Protein AF-A0A369ZQ07-F1 (afdb_monomer)

Organism: NCBI:txid736

Mean predicted aligned error: 5.28 Å

InterPro domains:
  IPR010446 Beta-1,4-N-acetylgalactosaminyltransferase [PF06306] (7-176)
  IPR029044 Nucleotide-diphospho-sugar transferases [SSF53448] (17-173)

pLDDT: mean 90.06, std 10.91, range [47.53, 98.81]

Sequence (232 aa):
MQKLYSKREPIKPYAFIRLHNEIKTVDIALKSVLPALKGGVIGFHSCSDGTKEYILEFCKKYPQFIPVEYPYDVIPSGDKRYMNNDFDINSRLDSYYNFIWDKLPKDEWIIKIDGDHIWNIEALESLCRLPIRKTDCIILSRINLHCDNGKCYIHRKYPIMEGGDSWILYNHNVRFLFNRGWNDGHFFAYERLPLPRKERKKILGICSNWNFPVVKNRRDDFKKDDGVLLKD

Nearest PDB structures (foldseek):
  7msp-assembly2_B  TM=6.609E-01  e=1.010E-06  Bacillus subtilis subsp. subtilis str. 168
  7msk-assembly1_B  TM=6.243E-01  e=3.279E-06  Bacillus thuringiensis serovar andalousiensis BGSC 4AW1
  9c69-assembly1_A  TM=6.203E-01  e=6.634E-02  Bacteroidales bacterium
  9c68-assembly1_A  TM=6.394E-01  e=9.043E-02  Bacteroidales bacterium
  9c77-assembly1_D  TM=6.412E-01  e=2.907E+00  Bacteroidales bacterium

Structure (mmCIF, N/CA/C/O backbone):
data_AF-A0A369ZQ07-F1
#
_entry.id   AF-A0A369ZQ07-F1
#
loop_
_atom_site.group_PDB
_atom_site.id
_atom_site.type_symbol
_atom_site.label_atom_id
_atom_site.label_alt_id
_atom_site.label_comp_id
_atom_site.label_asym_id
_atom_site.label_entity_id
_atom_site.label_seq_id
_atom_site.pdbx_PDB_ins_code
_atom_site.Cartn_x
_atom_site.Cartn_y
_atom_site.Cartn_z
_atom_site.occupancy
_atom_site.B_iso_or_equiv
_atom_site.auth_seq_id
_atom_site.auth_comp_id
_atom_site.auth_asym_id
_atom_site.auth_atom_id
_atom_site.pdbx_PDB_model_num
ATOM 1 N N . MET A 1 1 ? -22.980 5.241 1.906 1.00 54.59 1 MET A N 1
ATOM 2 C CA . MET A 1 1 ? -22.793 4.283 3.023 1.00 54.59 1 MET A CA 1
ATOM 3 C C . MET A 1 1 ? -24.093 4.127 3.798 1.00 54.59 1 MET A C 1
ATOM 5 O O . MET A 1 1 ? -24.806 5.111 3.944 1.00 54.59 1 MET A O 1
ATOM 9 N N . GLN A 1 2 ? -24.416 2.926 4.290 1.00 55.03 2 GLN A N 1
ATOM 10 C CA . GLN A 1 2 ? -25.591 2.726 5.151 1.00 55.03 2 GLN A CA 1
ATOM 11 C C . GLN A 1 2 ? -25.486 3.618 6.403 1.00 55.03 2 GLN A C 1
ATOM 13 O O . GLN A 1 2 ? -24.439 3.634 7.052 1.00 55.03 2 GLN A O 1
ATOM 18 N N . LYS A 1 3 ? -26.574 4.322 6.760 1.00 58.94 3 LYS A N 1
ATOM 19 C CA . LYS A 1 3 ? -26.686 5.225 7.932 1.00 58.94 3 LYS A CA 1
ATOM 20 C C . LYS A 1 3 ? -26.233 4.597 9.265 1.00 58.94 3 LYS A C 1
ATOM 22 O O . LYS A 1 3 ? -25.989 5.320 10.223 1.00 58.94 3 LYS A O 1
ATOM 27 N N . LEU A 1 4 ? -26.116 3.268 9.340 1.00 59.47 4 LEU A N 1
ATOM 28 C CA . LEU A 1 4 ? -25.618 2.557 10.519 1.00 59.47 4 LEU A CA 1
ATOM 29 C C . LEU A 1 4 ? -24.140 2.847 10.829 1.00 59.47 4 LEU A C 1
ATOM 31 O O . LEU A 1 4 ? -23.771 2.935 11.996 1.00 59.47 4 LEU A O 1
ATOM 35 N N . TYR A 1 5 ? -23.291 2.999 9.809 1.00 70.56 5 TYR A N 1
ATOM 36 C CA . TYR A 1 5 ? -21.846 3.145 10.020 1.00 70.56 5 TYR A CA 1
ATOM 37 C C . TYR A 1 5 ? -21.426 4.584 10.312 1.00 70.56 5 TYR A C 1
ATOM 39 O O . TYR A 1 5 ? -20.389 4.787 10.931 1.00 70.56 5 TYR A O 1
ATOM 47 N N . SER A 1 6 ? -22.229 5.581 9.928 1.00 71.56 6 SER A N 1
ATOM 48 C CA . SER A 1 6 ? -21.867 7.000 10.058 1.00 71.56 6 SER A CA 1
ATOM 49 C C . SER A 1 6 ? -21.744 7.479 11.507 1.00 71.56 6 SER A C 1
ATOM 51 O O . SER A 1 6 ? -21.098 8.490 11.750 1.00 71.56 6 SER A O 1
ATOM 53 N N . LYS A 1 7 ? -22.345 6.763 12.467 1.00 80.44 7 LYS A N 1
ATOM 54 C CA . LYS A 1 7 ? -22.260 7.073 13.905 1.00 80.44 7 LYS A CA 1
ATOM 55 C C . LYS A 1 7 ? -21.097 6.380 14.618 1.00 80.44 7 LYS A C 1
ATOM 57 O O . LYS A 1 7 ? -20.890 6.625 15.800 1.00 80.44 7 LYS A O 1
ATOM 62 N N . ARG A 1 8 ? -20.379 5.479 13.942 1.00 88.62 8 ARG A N 1
ATOM 63 C CA . ARG A 1 8 ? -19.243 4.775 14.542 1.00 88.62 8 ARG A CA 1
ATOM 64 C C . ARG A 1 8 ? -17.999 5.642 14.455 1.00 88.62 8 ARG A C 1
ATOM 66 O O . ARG A 1 8 ? -17.749 6.277 13.427 1.00 88.62 8 ARG A O 1
ATOM 73 N N . GLU A 1 9 ? -17.197 5.605 15.509 1.00 90.75 9 GLU A N 1
ATOM 74 C CA . GLU A 1 9 ? -15.849 6.143 15.430 1.00 90.75 9 GLU A CA 1
ATOM 75 C C . GLU A 1 9 ? -15.013 5.290 14.464 1.00 90.75 9 GLU A C 1
ATOM 77 O O . GLU A 1 9 ? -15.061 4.054 14.533 1.00 90.75 9 GLU A O 1
ATOM 82 N N . PRO A 1 10 ? -14.297 5.921 13.519 1.00 94.12 10 PRO A N 1
ATOM 83 C CA . PRO A 1 10 ? -13.382 5.208 12.646 1.00 94.12 10 PRO A CA 1
ATOM 84 C C . PRO A 1 10 ? -12.219 4.645 13.464 1.00 94.12 10 PRO A C 1
ATOM 86 O O . PRO A 1 10 ? -11.690 5.313 14.353 1.00 94.12 10 PRO A O 1
ATOM 89 N N . ILE A 1 11 ? -11.762 3.440 13.122 1.00 96.81 11 ILE A N 1
ATOM 90 C CA . ILE A 1 11 ? -10.446 2.992 13.589 1.00 96.81 11 ILE A CA 1
ATOM 91 C C . ILE A 1 11 ? -9.364 3.934 13.041 1.00 96.81 11 ILE A C 1
ATOM 93 O O . ILE A 1 11 ? -9.511 4.493 11.954 1.00 96.81 11 ILE A O 1
ATOM 97 N N . LYS A 1 12 ? -8.246 4.062 13.757 1.00 96.75 12 LYS A N 1
ATOM 98 C CA . LYS A 1 12 ? -7.039 4.727 13.250 1.00 96.75 12 LYS A CA 1
ATOM 99 C C . LYS A 1 12 ? -5.939 3.690 13.036 1.00 96.75 12 LYS A C 1
ATOM 101 O O . LYS A 1 12 ? -5.289 3.312 14.012 1.00 96.75 12 LYS A O 1
ATOM 106 N N . PRO A 1 13 ? -5.759 3.172 11.810 1.00 98.31 13 PRO A N 1
ATOM 107 C CA . PRO A 1 13 ? -4.744 2.166 11.552 1.00 98.31 13 PRO A CA 1
ATOM 108 C C . PRO A 1 13 ? -3.330 2.765 11.556 1.00 98.31 13 PRO A C 1
ATOM 110 O O . PRO A 1 13 ? -3.137 3.966 11.349 1.00 98.31 13 PRO A O 1
ATOM 113 N N . TYR A 1 14 ? -2.331 1.907 11.746 1.00 98.75 14 TYR A N 1
ATOM 114 C CA . TYR A 1 14 ? -0.953 2.197 11.364 1.00 98.75 14 TYR A CA 1
ATOM 115 C C . TYR A 1 14 ? -0.765 1.932 9.871 1.00 98.75 14 TYR A C 1
ATOM 117 O O . TYR A 1 14 ? -1.309 0.971 9.327 1.00 98.75 14 TYR A O 1
ATOM 125 N N . ALA A 1 15 ? 0.021 2.760 9.196 1.00 98.50 15 ALA A N 1
ATOM 126 C CA . ALA A 1 15 ? 0.339 2.548 7.795 1.00 98.50 15 ALA A CA 1
ATOM 127 C C . ALA A 1 15 ? 1.519 1.585 7.629 1.00 98.50 15 ALA A C 1
ATOM 129 O O . ALA A 1 15 ? 2.571 1.750 8.246 1.00 98.50 15 ALA A O 1
ATOM 130 N N . PHE A 1 16 ? 1.341 0.602 6.756 1.00 98.56 16 PHE A N 1
ATOM 131 C CA . PHE A 1 16 ? 2.410 -0.183 6.158 1.00 98.56 16 PHE A CA 1
ATOM 132 C C . PHE A 1 16 ? 2.714 0.411 4.784 1.00 98.56 16 PHE A C 1
ATOM 134 O O . PHE A 1 16 ? 1.899 0.285 3.867 1.00 98.56 16 PHE A O 1
ATOM 141 N N . ILE A 1 17 ? 3.855 1.086 4.661 1.00 97.81 17 ILE A N 1
ATOM 142 C CA . ILE A 1 17 ? 4.265 1.785 3.442 1.00 97.81 17 ILE A CA 1
ATOM 143 C C . ILE A 1 17 ? 5.573 1.184 2.938 1.00 97.81 17 ILE A C 1
ATOM 145 O O . ILE A 1 17 ? 6.483 0.902 3.720 1.00 97.81 17 ILE A O 1
ATOM 149 N N . ARG A 1 18 ? 5.686 1.035 1.618 1.00 95.06 18 ARG A N 1
ATOM 150 C CA . ARG A 1 18 ? 6.944 0.695 0.952 1.00 95.06 18 ARG A CA 1
ATOM 151 C C . ARG A 1 18 ? 7.186 1.634 -0.210 1.00 95.06 18 ARG A C 1
ATOM 153 O O . ARG A 1 18 ? 6.277 1.871 -1.003 1.00 95.06 18 ARG A O 1
ATOM 160 N N . LEU A 1 19 ? 8.412 2.121 -0.322 1.00 95.12 19 LEU A N 1
ATOM 161 C CA . LEU A 1 19 ? 8.802 3.092 -1.332 1.00 95.12 19 LEU A CA 1
ATOM 162 C C . LEU A 1 19 ? 10.116 2.674 -1.981 1.00 95.12 19 LEU A C 1
ATOM 164 O O . LEU A 1 19 ? 11.054 2.255 -1.305 1.00 95.12 19 LEU A O 1
ATOM 168 N N . HIS A 1 20 ? 10.176 2.815 -3.298 1.00 94.62 20 HIS A N 1
ATOM 169 C CA . HIS A 1 20 ? 11.396 2.662 -4.074 1.00 94.62 20 HIS A CA 1
ATOM 170 C C . HIS A 1 20 ? 11.287 3.557 -5.305 1.00 94.62 20 HIS A C 1
ATOM 172 O O . HIS A 1 20 ? 10.521 3.256 -6.218 1.00 94.62 20 HIS A O 1
ATOM 178 N N . ASN A 1 21 ? 12.052 4.645 -5.313 1.00 94.00 21 ASN A N 1
ATOM 179 C CA . ASN A 1 21 ? 12.063 5.640 -6.383 1.00 94.00 21 ASN A CA 1
ATOM 180 C C . ASN A 1 21 ? 10.670 6.215 -6.733 1.00 94.00 21 ASN A C 1
ATOM 182 O O . ASN A 1 21 ? 10.187 6.092 -7.860 1.00 94.00 21 ASN A O 1
ATOM 186 N N . GLU A 1 22 ? 10.016 6.817 -5.736 1.00 92.00 22 GLU A N 1
ATOM 187 C CA . GLU A 1 22 ? 8.649 7.359 -5.794 1.00 92.00 22 GLU A CA 1
ATOM 188 C C . GLU A 1 22 ? 8.624 8.893 -5.620 1.00 92.00 22 GLU A C 1
ATOM 190 O O . GLU A 1 22 ? 7.601 9.459 -5.224 1.00 92.00 22 GLU A O 1
ATOM 195 N N . ILE A 1 23 ? 9.735 9.601 -5.882 1.00 94.38 23 ILE A N 1
ATOM 196 C CA . ILE A 1 23 ? 9.886 11.019 -5.497 1.00 94.38 23 ILE A CA 1
ATOM 197 C C . ILE A 1 23 ? 8.788 11.928 -6.069 1.00 94.38 23 ILE A C 1
ATOM 199 O O . ILE A 1 23 ? 8.390 12.911 -5.447 1.00 94.38 23 ILE A O 1
ATOM 203 N N . LYS A 1 24 ? 8.258 11.576 -7.244 1.00 91.00 24 LYS A N 1
ATOM 204 C CA . LYS A 1 24 ? 7.235 12.352 -7.958 1.00 91.00 24 LYS A CA 1
ATOM 205 C C . LYS A 1 24 ? 5.874 12.357 -7.254 1.00 91.00 24 LYS A C 1
ATOM 207 O O . LYS A 1 24 ? 5.102 13.289 -7.458 1.00 91.00 24 LYS A O 1
ATOM 212 N N . THR A 1 25 ? 5.555 11.323 -6.477 1.00 91.94 25 THR A N 1
ATOM 213 C CA . THR A 1 25 ? 4.204 11.101 -5.927 1.00 91.94 25 THR A CA 1
ATOM 214 C C . THR A 1 25 ? 4.182 10.954 -4.413 1.00 91.94 25 THR A C 1
ATOM 216 O O . THR A 1 25 ? 3.146 11.216 -3.801 1.00 91.94 25 THR A O 1
ATOM 219 N N . VAL A 1 26 ? 5.311 10.592 -3.795 1.00 95.12 26 VAL A N 1
ATOM 220 C CA . VAL A 1 26 ? 5.389 10.277 -2.364 1.00 95.12 26 VAL A CA 1
ATOM 221 C C . VAL A 1 26 ? 4.838 11.392 -1.473 1.00 95.12 26 VAL A C 1
ATOM 223 O O . VAL A 1 26 ? 4.134 11.104 -0.507 1.00 95.12 26 VAL A O 1
ATOM 226 N N . ASP A 1 27 ? 5.089 12.662 -1.808 1.00 96.38 27 ASP A N 1
ATOM 227 C CA . ASP A 1 27 ? 4.676 13.778 -0.957 1.00 96.38 27 ASP A CA 1
ATOM 228 C C . ASP A 1 27 ? 3.160 13.901 -0.833 1.00 96.38 27 ASP A C 1
ATOM 230 O O . ASP A 1 27 ? 2.613 13.924 0.274 1.00 96.38 27 ASP A O 1
ATOM 234 N N . ILE A 1 28 ? 2.472 13.929 -1.971 1.00 95.12 28 ILE A N 1
ATOM 235 C CA . ILE A 1 28 ? 1.016 14.018 -1.993 1.00 95.12 28 ILE A CA 1
ATOM 236 C C . ILE A 1 28 ? 0.375 12.721 -1.491 1.00 95.12 28 ILE A C 1
ATOM 238 O O . ILE A 1 28 ? -0.619 12.781 -0.763 1.00 95.12 28 ILE A O 1
ATOM 242 N N . ALA A 1 29 ? 0.973 11.563 -1.794 1.00 95.56 29 ALA A N 1
ATOM 243 C CA . ALA A 1 29 ? 0.483 10.271 -1.333 1.00 95.56 29 ALA A CA 1
ATOM 244 C C . ALA A 1 29 ? 0.457 10.204 0.200 1.00 95.56 29 ALA A C 1
ATOM 246 O O . ALA A 1 29 ? -0.606 9.986 0.788 1.00 95.56 29 ALA A O 1
ATOM 247 N N . LEU A 1 30 ? 1.585 10.491 0.861 1.00 96.94 30 LEU A N 1
ATOM 248 C CA . LEU A 1 30 ? 1.670 10.457 2.322 1.00 96.94 30 LEU A CA 1
ATOM 249 C C . LEU A 1 30 ? 0.800 11.534 2.976 1.00 96.94 30 LEU A C 1
ATOM 251 O O . LEU A 1 30 ? 0.065 11.237 3.919 1.00 96.94 30 LEU A O 1
ATOM 255 N N . LYS A 1 31 ? 0.824 12.774 2.469 1.00 96.94 31 LYS A N 1
ATOM 256 C CA . LYS A 1 31 ? 0.014 13.863 3.039 1.00 96.94 31 LYS A CA 1
ATOM 257 C C . LYS A 1 31 ? -1.486 13.588 2.960 1.00 96.94 31 LYS A C 1
ATOM 259 O O . LYS A 1 31 ? -2.200 13.937 3.897 1.00 96.94 31 LYS A O 1
ATOM 264 N N . SER A 1 32 ? -1.957 12.938 1.892 1.00 96.88 32 SER A N 1
ATOM 265 C CA . SER A 1 32 ? -3.386 12.654 1.691 1.00 96.88 32 SER A CA 1
ATOM 266 C C . SER A 1 32 ? -3.987 11.686 2.719 1.00 96.88 32 SER A C 1
ATOM 268 O O . SER A 1 32 ? -5.198 11.696 2.931 1.00 96.88 32 SER A O 1
ATOM 270 N N . VAL A 1 33 ? -3.158 10.881 3.396 1.00 96.44 33 VAL A N 1
ATOM 271 C CA . VAL A 1 33 ? -3.615 9.876 4.374 1.00 96.44 33 VAL A CA 1
ATOM 272 C C . VAL A 1 33 ? -3.377 10.269 5.827 1.00 96.44 33 VAL A C 1
ATOM 274 O O . VAL A 1 33 ? -4.019 9.701 6.708 1.00 96.44 33 VAL A O 1
ATOM 277 N N . LEU A 1 34 ? -2.494 11.239 6.093 1.00 96.12 34 LEU A N 1
ATOM 278 C CA . LEU A 1 34 ? -2.054 11.626 7.441 1.00 96.12 34 LEU A CA 1
ATOM 279 C C . LEU A 1 34 ? -3.181 11.721 8.491 1.00 96.12 34 LEU A C 1
ATOM 281 O O . LEU A 1 34 ? -3.005 11.150 9.569 1.00 96.12 34 LEU A O 1
ATOM 285 N N . PRO A 1 35 ? -4.333 12.377 8.227 1.00 94.62 35 PRO A N 1
ATOM 286 C CA . PRO A 1 35 ? -5.362 12.562 9.256 1.00 94.62 35 PRO A CA 1
ATOM 287 C C . PRO A 1 35 ? -6.021 11.258 9.735 1.00 94.62 35 PRO A C 1
ATOM 289 O O . PRO A 1 35 ? -6.487 11.181 10.876 1.00 94.62 35 PRO A O 1
ATOM 292 N N . ALA A 1 36 ? -6.034 10.220 8.892 1.00 96.44 36 ALA A N 1
ATOM 293 C CA . ALA A 1 36 ? -6.675 8.940 9.185 1.00 96.44 36 ALA A CA 1
ATOM 294 C C . ALA A 1 36 ? -5.770 7.960 9.952 1.00 96.44 36 ALA A C 1
ATOM 296 O O . ALA A 1 36 ? -6.242 6.910 10.391 1.00 96.44 36 ALA A O 1
ATOM 297 N N . LEU A 1 37 ? -4.480 8.268 10.111 1.00 97.75 37 LEU A N 1
ATOM 298 C CA . LEU A 1 37 ? -3.478 7.322 10.602 1.00 97.75 37 LEU A CA 1
ATOM 299 C C . LEU A 1 37 ? -3.079 7.592 12.056 1.00 97.75 37 LEU A C 1
ATOM 301 O O . LEU A 1 37 ? -3.017 8.734 12.510 1.00 97.75 37 LEU A O 1
ATOM 305 N N . LYS A 1 38 ? -2.752 6.520 12.787 1.00 97.56 38 LYS A N 1
ATOM 306 C CA . LYS A 1 38 ? -2.125 6.594 14.122 1.00 97.56 38 LYS A CA 1
ATOM 307 C C . LYS A 1 38 ? -0.605 6.791 14.037 1.00 97.56 38 LYS A C 1
ATOM 309 O O . LYS A 1 38 ? 0.009 7.312 14.961 1.00 97.56 38 LYS A O 1
ATOM 314 N N . GLY A 1 39 ? -0.016 6.373 12.923 1.00 98.06 39 GLY A N 1
ATOM 315 C CA . GLY A 1 39 ? 1.416 6.342 12.655 1.00 98.06 39 GLY A CA 1
ATOM 316 C C . GLY A 1 39 ? 1.706 5.339 11.550 1.00 98.06 39 GLY A C 1
ATOM 317 O O . GLY A 1 39 ? 0.793 4.945 10.821 1.00 98.06 39 GLY A O 1
ATOM 318 N N . GLY A 1 40 ? 2.943 4.873 11.433 1.00 98.44 40 GLY A N 1
ATOM 319 C CA . GLY A 1 40 ? 3.258 3.833 10.459 1.00 98.44 40 GLY A CA 1
ATOM 320 C C . GLY A 1 40 ? 4.730 3.488 10.355 1.00 98.44 40 GLY A C 1
ATOM 321 O O . GLY A 1 40 ? 5.582 4.088 11.001 1.00 98.44 40 GLY A O 1
ATOM 322 N N . VAL A 1 41 ? 5.018 2.513 9.505 1.00 98.81 41 VAL A N 1
ATOM 323 C CA . VAL A 1 41 ? 6.375 2.140 9.121 1.00 98.81 41 VAL A CA 1
ATOM 324 C C . VAL A 1 41 ? 6.523 2.391 7.628 1.00 98.81 41 VAL A C 1
ATOM 326 O O . VAL A 1 41 ? 5.707 1.920 6.832 1.00 98.81 41 VAL A O 1
ATOM 329 N N . ILE A 1 42 ? 7.569 3.129 7.266 1.00 98.75 42 ILE A N 1
ATOM 330 C CA . ILE A 1 42 ? 7.926 3.441 5.885 1.00 98.75 42 ILE A CA 1
ATOM 331 C C . ILE A 1 42 ? 9.191 2.669 5.539 1.00 98.75 42 ILE A C 1
ATOM 333 O O . ILE A 1 42 ? 10.298 3.066 5.900 1.00 98.75 42 ILE A O 1
ATOM 337 N N . GLY A 1 43 ? 9.012 1.545 4.855 1.00 98.44 43 GLY A N 1
ATOM 338 C CA . GLY A 1 43 ? 10.111 0.756 4.332 1.00 98.44 43 GLY A CA 1
ATOM 339 C C . GLY A 1 43 ? 10.642 1.317 3.024 1.00 98.44 43 GLY A C 1
ATOM 340 O O . GLY A 1 43 ? 9.866 1.672 2.141 1.00 98.44 43 GLY A O 1
ATOM 341 N N . PHE A 1 44 ? 11.955 1.318 2.847 1.00 98.12 44 PHE A N 1
ATOM 342 C CA . PHE A 1 44 ? 12.589 1.685 1.581 1.00 98.12 44 PHE A CA 1
ATOM 343 C C . PHE A 1 44 ? 13.901 0.934 1.387 1.00 98.12 44 PHE A C 1
ATOM 345 O O . PHE A 1 44 ? 14.463 0.396 2.339 1.00 98.12 44 PHE A O 1
ATOM 352 N N . HIS A 1 45 ? 14.365 0.867 0.146 1.00 97.38 45 HIS A N 1
ATOM 353 C CA . HIS A 1 45 ? 15.634 0.239 -0.205 1.00 97.38 45 HIS A CA 1
ATOM 354 C C . HIS A 1 45 ? 16.187 0.877 -1.480 1.00 97.38 45 HIS A C 1
ATOM 356 O O . HIS A 1 45 ? 15.415 1.227 -2.377 1.00 97.38 45 HIS A O 1
ATOM 362 N N . SER A 1 46 ? 17.512 1.005 -1.560 1.00 94.75 46 SER A N 1
ATOM 363 C CA . SER A 1 46 ? 18.255 1.319 -2.794 1.00 94.75 46 SER A CA 1
ATOM 364 C C . SER A 1 46 ? 17.675 2.484 -3.620 1.00 94.75 46 SER A C 1
ATOM 366 O O . SER A 1 46 ? 17.647 2.425 -4.850 1.00 94.75 46 SER A O 1
ATOM 368 N N . CYS A 1 47 ? 17.144 3.519 -2.959 1.00 95.06 47 CYS A N 1
ATOM 369 C CA . CYS A 1 47 ? 16.571 4.681 -3.637 1.00 95.06 47 CYS A CA 1
ATOM 370 C C . CYS A 1 47 ? 17.684 5.572 -4.199 1.00 95.06 47 CYS A C 1
ATOM 372 O O . CYS A 1 47 ? 18.693 5.796 -3.533 1.00 95.06 47 CYS A O 1
ATOM 374 N N . SER A 1 48 ? 17.473 6.125 -5.390 1.00 95.06 48 SER A N 1
ATOM 375 C CA . SER A 1 48 ? 18.458 6.951 -6.101 1.00 95.06 48 SER A CA 1
ATOM 376 C C . SER A 1 48 ? 17.873 8.239 -6.693 1.00 95.06 48 SER A C 1
ATOM 378 O O . SER A 1 48 ? 18.552 8.927 -7.447 1.00 95.06 48 SER A O 1
ATOM 380 N N . ASP A 1 49 ? 16.608 8.554 -6.406 1.00 95.19 49 ASP A N 1
ATOM 381 C CA . ASP A 1 49 ? 15.866 9.678 -6.996 1.00 95.19 49 ASP A CA 1
ATOM 382 C C . ASP A 1 49 ? 15.510 10.790 -5.988 1.00 95.19 49 ASP A C 1
ATOM 384 O O . ASP A 1 49 ? 14.717 11.673 -6.306 1.00 95.19 49 ASP A O 1
ATOM 388 N N . GLY A 1 50 ? 16.052 10.741 -4.767 1.00 97.00 50 GLY A N 1
ATOM 389 C CA . GLY A 1 50 ? 15.696 11.650 -3.669 1.00 97.00 50 GLY A CA 1
ATOM 390 C C . GLY A 1 50 ? 14.618 11.114 -2.716 1.00 97.00 50 GLY A C 1
ATOM 391 O O . GLY A 1 50 ? 14.315 11.743 -1.700 1.00 97.00 50 GLY A O 1
ATOM 392 N N . THR A 1 51 ? 14.024 9.946 -3.002 1.00 97.19 51 THR A N 1
ATOM 393 C CA . THR A 1 51 ? 12.986 9.341 -2.146 1.00 97.19 51 THR A CA 1
ATOM 394 C C . THR A 1 51 ? 13.493 9.063 -0.728 1.00 97.19 51 THR A C 1
ATOM 396 O O . THR A 1 51 ? 12.745 9.246 0.231 1.00 97.19 51 THR A O 1
ATOM 399 N N . LYS A 1 52 ? 14.754 8.637 -0.562 1.00 97.75 52 LYS A N 1
ATOM 400 C CA . LYS A 1 52 ? 15.335 8.339 0.759 1.00 97.75 52 LYS A CA 1
ATOM 401 C C . LYS A 1 52 ? 15.369 9.588 1.636 1.00 97.75 52 LYS A C 1
ATOM 403 O O . LYS A 1 52 ? 14.874 9.566 2.760 1.00 97.75 52 LYS A O 1
ATOM 408 N N . GLU A 1 53 ? 15.921 10.672 1.110 1.00 98.38 53 GLU A N 1
ATOM 409 C CA . GLU A 1 53 ? 16.065 11.950 1.802 1.00 98.38 53 GLU A CA 1
ATOM 410 C C . GLU A 1 53 ? 14.688 12.493 2.188 1.00 98.38 53 GLU A C 1
ATOM 412 O O . GLU A 1 53 ? 14.475 12.886 3.336 1.00 98.38 53 GLU A O 1
ATOM 417 N N . TYR A 1 54 ? 13.725 12.409 1.264 1.00 98.50 54 TYR A N 1
ATOM 418 C CA . TYR A 1 54 ? 12.341 12.781 1.533 1.00 98.50 54 TYR A CA 1
ATOM 419 C C . TYR A 1 54 ? 11.737 11.984 2.702 1.00 98.50 54 TYR A C 1
ATOM 421 O O . TYR A 1 54 ? 11.152 12.580 3.605 1.00 98.50 54 TYR A O 1
ATOM 429 N N . ILE A 1 55 ? 11.889 10.652 2.724 1.00 98.56 55 ILE A N 1
ATOM 430 C CA . ILE A 1 55 ? 11.354 9.798 3.800 1.00 98.56 55 ILE A CA 1
ATOM 431 C C . ILE A 1 55 ? 11.941 10.191 5.158 1.00 98.56 55 ILE A C 1
ATOM 433 O O . ILE A 1 55 ? 11.206 10.282 6.143 1.00 98.56 55 ILE A O 1
ATOM 437 N N . LEU A 1 56 ? 13.253 10.429 5.224 1.00 98.62 56 LEU A N 1
ATOM 438 C CA . LEU A 1 56 ? 13.920 10.797 6.472 1.00 98.62 56 LEU A CA 1
ATOM 439 C C . LEU A 1 56 ? 13.411 12.142 7.005 1.00 98.62 56 LEU A C 1
ATOM 441 O O . LEU A 1 56 ? 13.083 12.240 8.187 1.00 98.62 56 LEU A O 1
ATOM 445 N N . GLU A 1 57 ? 13.280 13.154 6.145 1.00 98.56 57 GLU A N 1
ATOM 446 C CA . GLU A 1 57 ? 12.721 14.456 6.533 1.00 98.56 57 GLU A CA 1
ATOM 447 C C . GLU A 1 57 ? 11.237 14.369 6.905 1.00 98.56 57 GLU A C 1
ATOM 449 O O . GLU A 1 57 ? 10.795 14.976 7.885 1.00 98.56 57 GLU A O 1
ATOM 454 N N . PHE A 1 58 ? 10.464 13.557 6.181 1.00 98.50 58 PHE A N 1
ATOM 455 C CA . PHE A 1 58 ? 9.065 13.305 6.502 1.00 98.50 58 PHE A CA 1
ATOM 456 C C . PHE A 1 58 ? 8.916 12.703 7.904 1.00 98.50 58 PHE A C 1
ATOM 458 O O . PHE A 1 58 ? 8.139 13.216 8.706 1.00 98.50 58 PHE A O 1
ATOM 465 N N . CYS A 1 59 ? 9.686 11.666 8.242 1.00 98.50 59 CYS A N 1
ATOM 466 C CA . CYS A 1 59 ? 9.615 11.030 9.559 1.00 98.50 59 CYS A CA 1
ATOM 467 C C . CYS A 1 59 ? 10.149 11.924 10.691 1.00 98.50 59 CYS A C 1
ATOM 469 O O . CYS A 1 59 ? 9.653 11.835 11.811 1.00 98.50 59 CYS A O 1
ATOM 471 N N . LYS A 1 60 ? 11.100 12.834 10.424 1.00 98.44 60 LYS A N 1
ATOM 472 C CA . LYS A 1 60 ? 11.485 13.875 11.399 1.00 98.44 60 LYS A CA 1
ATOM 473 C C . LYS A 1 60 ? 10.315 14.806 11.715 1.00 98.44 60 LYS A C 1
ATOM 475 O O . LYS A 1 60 ? 10.097 15.155 12.872 1.00 98.44 60 LYS A O 1
ATOM 480 N N . LYS A 1 61 ? 9.558 15.203 10.688 1.00 98.31 61 LYS A N 1
ATOM 481 C CA . LYS A 1 61 ? 8.380 16.070 10.830 1.00 98.31 61 LYS A CA 1
ATOM 482 C C . LYS A 1 61 ? 7.181 15.346 11.452 1.00 98.31 61 LYS A C 1
ATOM 484 O O . LYS A 1 61 ? 6.406 15.964 12.179 1.00 98.31 61 LYS A O 1
ATOM 489 N N . TYR A 1 62 ? 7.027 14.057 11.164 1.00 98.25 62 TYR A N 1
ATOM 490 C CA . TYR A 1 62 ? 5.936 13.206 11.632 1.00 98.25 62 TYR A CA 1
ATOM 491 C C . TYR A 1 62 ? 6.500 12.011 12.421 1.00 98.25 62 TYR A C 1
ATOM 493 O O . TYR A 1 62 ? 6.565 10.901 11.887 1.00 98.25 62 TYR A O 1
ATOM 501 N N . PRO A 1 63 ? 6.894 12.210 13.697 1.00 97.88 63 PRO A N 1
ATOM 502 C CA . PRO A 1 63 ? 7.613 11.208 14.494 1.00 97.88 63 PRO A CA 1
ATOM 503 C C . PRO A 1 63 ? 6.794 9.952 14.828 1.00 97.88 63 PRO A C 1
ATOM 505 O O . PRO A 1 63 ? 7.341 8.970 15.323 1.00 97.88 63 PRO A O 1
ATOM 508 N N . GLN A 1 64 ? 5.486 9.946 14.551 1.00 98.06 64 GLN A N 1
ATOM 509 C CA . GLN A 1 64 ? 4.664 8.735 14.604 1.00 98.06 64 GLN A CA 1
ATOM 510 C C . GLN A 1 64 ? 4.948 7.753 13.449 1.00 98.06 64 GLN A C 1
ATOM 512 O O . GLN A 1 64 ? 4.425 6.636 13.452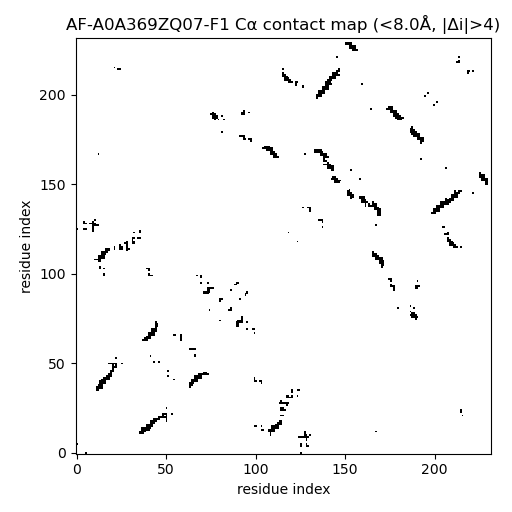 1.00 98.06 64 GLN A O 1
ATOM 517 N N . PHE A 1 65 ? 5.737 8.161 12.449 1.00 98.69 65 PHE A N 1
ATOM 518 C CA . PHE A 1 65 ? 6.221 7.304 11.371 1.00 98.69 65 PHE A CA 1
ATOM 519 C C . PHE A 1 65 ? 7.677 6.910 11.597 1.00 98.69 65 PHE A C 1
ATOM 521 O O . PHE A 1 65 ? 8.522 7.735 11.938 1.00 98.69 65 PHE A O 1
ATOM 528 N N . ILE A 1 66 ? 7.974 5.635 11.363 1.00 98.56 66 ILE A N 1
ATOM 529 C CA . ILE A 1 66 ? 9.309 5.066 11.531 1.00 98.56 66 ILE A CA 1
ATOM 530 C C . ILE A 1 66 ? 9.885 4.773 10.140 1.00 98.56 66 ILE A C 1
ATOM 532 O O . ILE A 1 66 ? 9.316 3.948 9.415 1.00 98.56 66 ILE A O 1
ATOM 536 N N . PRO A 1 67 ? 10.998 5.416 9.744 1.00 98.69 67 PRO A N 1
ATOM 537 C CA . PRO A 1 67 ? 11.700 5.078 8.516 1.00 98.69 67 PRO A CA 1
ATOM 538 C C . PRO A 1 67 ? 12.505 3.792 8.729 1.00 98.69 67 PRO A C 1
ATOM 540 O O . PRO A 1 67 ? 13.193 3.639 9.739 1.00 98.69 67 PRO A O 1
ATOM 543 N N . VAL A 1 68 ? 12.431 2.861 7.780 1.00 98.69 68 VAL A N 1
ATOM 544 C CA . VAL A 1 68 ? 13.154 1.587 7.844 1.00 98.69 68 VAL A CA 1
ATOM 545 C C . VAL A 1 68 ? 13.849 1.329 6.514 1.00 98.69 68 VAL A C 1
ATOM 547 O O . VAL A 1 68 ? 13.218 0.952 5.526 1.00 98.69 68 VAL A O 1
ATOM 550 N N . GLU A 1 69 ? 15.166 1.512 6.508 1.00 98.44 69 GLU A N 1
ATOM 551 C CA . GLU A 1 69 ? 16.014 1.135 5.382 1.00 98.44 69 GLU A CA 1
ATOM 552 C C . GLU A 1 69 ? 16.245 -0.378 5.405 1.00 98.44 69 GLU A C 1
ATOM 554 O O . GLU A 1 69 ? 16.692 -0.943 6.407 1.00 98.44 69 GLU A O 1
ATOM 559 N N . TYR A 1 70 ? 15.909 -1.048 4.308 1.00 98.44 70 TYR A N 1
ATOM 560 C CA . TYR A 1 70 ? 16.218 -2.456 4.127 1.00 98.44 70 TYR A CA 1
ATOM 561 C C . TYR A 1 70 ? 17.651 -2.594 3.596 1.00 98.44 70 TYR A C 1
ATOM 563 O O . TYR A 1 70 ? 17.976 -1.956 2.595 1.00 98.44 70 TYR A O 1
ATOM 571 N N . PRO A 1 71 ? 18.516 -3.408 4.229 1.00 97.25 71 PRO A N 1
ATOM 572 C CA . PRO A 1 71 ? 19.949 -3.404 3.935 1.00 97.25 71 PRO A CA 1
ATOM 573 C C . PRO A 1 71 ? 20.336 -4.206 2.681 1.00 97.25 71 PRO A C 1
ATOM 575 O O . PRO A 1 71 ? 21.522 -4.394 2.429 1.00 97.25 71 PRO A O 1
ATOM 578 N N . TYR A 1 72 ? 19.362 -4.694 1.911 1.00 97.06 72 TYR A N 1
ATOM 579 C CA . TYR A 1 72 ? 19.584 -5.503 0.716 1.00 97.06 72 TYR A CA 1
ATOM 580 C C . TYR A 1 72 ? 18.856 -4.910 -0.487 1.00 97.06 72 TYR A C 1
ATOM 582 O O . TYR A 1 72 ? 17.765 -4.347 -0.356 1.00 97.06 72 TYR A O 1
ATOM 590 N N . ASP A 1 73 ? 19.418 -5.123 -1.674 1.00 94.75 73 ASP A N 1
ATOM 591 C CA . ASP A 1 73 ? 18.718 -4.854 -2.924 1.00 94.75 73 ASP A CA 1
ATOM 592 C C . ASP A 1 73 ? 17.565 -5.839 -3.113 1.00 94.75 73 ASP A C 1
ATOM 594 O O . ASP A 1 73 ? 17.730 -7.049 -2.948 1.00 94.75 73 ASP A O 1
ATOM 598 N N . VAL A 1 74 ? 16.401 -5.325 -3.508 1.00 96.00 74 VAL A N 1
ATOM 599 C CA . VAL A 1 74 ? 15.188 -6.125 -3.705 1.00 96.00 74 VAL A CA 1
ATOM 600 C C . VAL A 1 74 ? 14.945 -6.350 -5.192 1.00 96.00 74 VAL A C 1
ATOM 602 O O . VAL A 1 74 ? 14.914 -5.415 -5.996 1.00 96.00 74 VAL A O 1
ATOM 605 N N . ILE A 1 75 ? 14.733 -7.609 -5.563 1.00 95.06 75 ILE A N 1
ATOM 606 C CA . ILE A 1 75 ? 14.343 -8.000 -6.914 1.00 95.06 75 ILE A CA 1
ATOM 607 C C . ILE A 1 75 ? 12.876 -7.585 -7.140 1.00 95.06 75 ILE A C 1
ATOM 609 O O . ILE A 1 75 ? 12.012 -7.911 -6.329 1.00 95.06 75 ILE A O 1
ATOM 613 N N . PRO A 1 76 ? 12.555 -6.864 -8.224 1.00 92.56 76 PRO A N 1
ATOM 614 C CA . PRO A 1 76 ? 11.193 -6.423 -8.510 1.00 92.56 76 PRO A CA 1
ATOM 615 C C . PRO A 1 76 ? 10.206 -7.544 -8.834 1.00 92.56 76 PRO A C 1
ATOM 617 O O . PRO A 1 76 ? 10.573 -8.633 -9.270 1.00 92.56 76 PRO A O 1
ATOM 620 N N . SER A 1 77 ? 8.917 -7.222 -8.728 1.00 91.62 77 SER A N 1
ATOM 621 C CA . SER A 1 77 ? 7.837 -8.141 -9.090 1.00 91.62 77 SER A CA 1
ATOM 622 C C . SER A 1 77 ? 7.911 -8.506 -10.577 1.00 91.62 77 SER A C 1
ATOM 624 O O . SER A 1 77 ? 8.146 -7.641 -11.420 1.00 91.62 77 SER A O 1
ATOM 626 N N . GLY A 1 78 ? 7.720 -9.788 -10.891 1.00 92.38 78 GLY A N 1
ATOM 627 C CA . GLY A 1 78 ? 7.743 -10.326 -12.254 1.00 92.38 78 GLY A CA 1
ATOM 628 C C . GLY A 1 78 ? 9.130 -10.409 -12.902 1.00 92.38 78 GLY A C 1
ATOM 629 O O . GLY A 1 78 ? 9.222 -10.782 -14.069 1.00 92.38 78 GLY A O 1
ATOM 630 N N . ASP A 1 79 ? 10.208 -10.081 -12.183 1.00 93.44 79 ASP A N 1
ATOM 631 C CA . ASP A 1 79 ? 11.570 -10.135 -12.718 1.00 93.44 79 ASP A CA 1
ATOM 632 C C . ASP A 1 79 ? 11.964 -11.570 -13.114 1.00 93.44 79 ASP A C 1
ATOM 634 O O . ASP A 1 79 ? 11.718 -12.531 -12.380 1.00 93.44 79 ASP A O 1
ATOM 638 N N . LYS A 1 80 ? 12.608 -11.719 -14.279 1.00 92.31 80 LYS A N 1
ATOM 639 C CA . LYS A 1 80 ? 13.014 -13.018 -14.839 1.00 92.31 80 LYS A CA 1
ATOM 640 C C . LYS A 1 80 ? 14.006 -13.768 -13.955 1.00 92.31 80 LYS A C 1
ATOM 642 O O . LYS A 1 80 ? 14.056 -14.990 -14.033 1.00 92.31 80 LYS A O 1
ATOM 647 N N . ARG A 1 81 ? 14.758 -13.085 -13.085 1.00 93.06 81 ARG A N 1
ATOM 648 C CA . ARG A 1 81 ? 15.634 -13.748 -12.102 1.00 93.06 81 ARG A CA 1
ATOM 649 C C . ARG A 1 81 ? 14.865 -14.734 -11.228 1.00 93.06 81 ARG A C 1
ATOM 651 O O . ARG A 1 81 ? 15.394 -15.787 -10.895 1.00 93.06 81 ARG A O 1
ATOM 658 N N . TYR A 1 82 ? 13.589 -14.459 -10.950 1.00 94.75 82 TYR A N 1
ATOM 659 C CA . TYR A 1 82 ? 12.731 -15.377 -10.208 1.00 94.75 82 TYR A CA 1
ATOM 660 C C . TYR A 1 82 ? 12.342 -16.652 -10.973 1.00 94.75 82 TYR A C 1
ATOM 662 O O . TYR A 1 82 ? 11.790 -17.561 -10.350 1.00 94.75 82 TYR A O 1
ATOM 670 N N . MET A 1 83 ? 12.596 -16.750 -12.284 1.00 93.75 83 MET A N 1
ATOM 671 C CA . MET A 1 83 ? 12.391 -17.986 -13.056 1.00 93.75 83 MET A CA 1
ATOM 672 C C . MET A 1 83 ? 13.408 -19.062 -12.667 1.00 93.75 83 MET A C 1
ATOM 674 O O . MET A 1 83 ? 13.090 -20.249 -12.687 1.00 93.75 83 MET A O 1
ATOM 678 N N . ASN A 1 84 ? 14.600 -18.635 -12.258 1.00 88.12 84 ASN A N 1
ATOM 679 C CA . ASN A 1 84 ? 15.666 -19.502 -11.777 1.00 88.12 84 ASN A CA 1
ATOM 680 C C . ASN A 1 84 ? 15.695 -19.456 -10.240 1.00 88.12 84 ASN A C 1
ATOM 682 O O . ASN A 1 84 ? 14.989 -18.661 -9.630 1.00 88.12 84 ASN A O 1
ATOM 686 N N . ASN A 1 85 ? 16.466 -20.318 -9.577 1.00 84.50 85 ASN A N 1
ATOM 687 C CA . ASN A 1 85 ? 16.665 -20.259 -8.115 1.00 84.50 85 ASN A CA 1
ATOM 688 C C . ASN A 1 85 ? 17.951 -19.519 -7.728 1.00 84.50 85 ASN A C 1
ATOM 690 O O . ASN A 1 85 ? 18.485 -19.737 -6.648 1.00 84.50 85 ASN A O 1
ATOM 694 N N . ASP A 1 86 ? 18.454 -18.680 -8.628 1.00 85.12 86 ASP A N 1
ATOM 695 C CA . ASP A 1 86 ? 19.749 -18.021 -8.499 1.00 85.12 86 ASP A CA 1
ATOM 696 C C . ASP A 1 86 ? 19.568 -16.572 -8.031 1.00 85.12 86 ASP A C 1
ATOM 698 O O . ASP A 1 86 ? 19.580 -15.624 -8.818 1.00 85.12 86 ASP A O 1
ATOM 702 N N . PHE A 1 87 ? 19.255 -16.420 -6.744 1.00 88.19 87 PHE A N 1
ATOM 703 C CA . PHE A 1 87 ? 19.137 -15.129 -6.071 1.00 88.19 87 PHE A CA 1
ATOM 704 C C . PHE A 1 87 ? 19.240 -15.283 -4.549 1.00 88.19 87 PHE A C 1
ATOM 706 O O . PHE A 1 87 ? 18.868 -16.315 -3.988 1.00 88.19 87 PHE A O 1
ATOM 713 N N . ASP A 1 88 ? 19.685 -14.226 -3.869 1.00 93.38 88 ASP A N 1
ATOM 714 C CA . ASP A 1 88 ? 19.671 -14.161 -2.406 1.00 93.38 88 ASP A CA 1
ATOM 715 C C . ASP A 1 88 ? 18.224 -14.100 -1.885 1.00 93.38 88 ASP A C 1
ATOM 717 O O . ASP A 1 88 ? 17.381 -13.352 -2.394 1.00 93.38 88 ASP A O 1
ATOM 721 N N . ILE A 1 89 ? 17.926 -14.879 -0.844 1.00 94.88 89 ILE A N 1
ATOM 722 C CA . ILE A 1 89 ? 16.618 -14.896 -0.180 1.00 94.88 89 ILE A CA 1
ATOM 723 C C . ILE A 1 89 ? 16.216 -13.514 0.351 1.00 94.88 89 ILE A C 1
ATOM 725 O O . ILE A 1 89 ? 15.032 -13.176 0.339 1.00 94.88 89 ILE A O 1
ATOM 729 N N . ASN A 1 90 ? 17.177 -12.702 0.788 1.00 97.00 90 ASN A N 1
ATOM 730 C CA . ASN A 1 90 ? 16.959 -11.345 1.271 1.00 97.00 90 ASN A CA 1
ATOM 731 C C . ASN A 1 90 ? 16.570 -10.398 0.134 1.00 97.00 90 ASN A C 1
ATOM 733 O O . ASN A 1 90 ? 15.811 -9.463 0.341 1.00 97.00 90 ASN A O 1
ATOM 737 N N . SER A 1 91 ? 16.972 -10.687 -1.101 1.00 96.00 91 SER A N 1
ATOM 738 C CA . SER A 1 91 ? 16.527 -9.925 -2.266 1.00 96.00 91 SER A CA 1
ATOM 739 C C . SER A 1 91 ? 15.097 -10.263 -2.708 1.00 96.00 91 SER A C 1
ATOM 741 O O . SER A 1 91 ? 14.588 -9.698 -3.679 1.00 96.00 91 SER A O 1
ATOM 743 N N . ARG A 1 92 ? 14.411 -11.187 -2.025 1.00 95.44 92 ARG A N 1
ATOM 744 C CA . ARG A 1 92 ? 13.035 -11.583 -2.341 1.00 95.44 92 ARG A CA 1
ATOM 745 C C . ARG A 1 92 ? 12.020 -10.587 -1.779 1.00 95.44 92 ARG A C 1
ATOM 747 O O . ARG A 1 92 ? 12.157 -10.105 -0.656 1.00 95.44 92 ARG A O 1
ATOM 754 N N . LEU A 1 93 ? 10.962 -10.313 -2.542 1.00 94.81 93 LEU A N 1
ATOM 755 C CA . LEU A 1 93 ? 9.945 -9.334 -2.146 1.00 94.81 93 LEU A CA 1
ATOM 756 C C . LEU A 1 93 ? 9.279 -9.651 -0.809 1.00 94.81 93 LEU A C 1
ATOM 758 O O . LEU A 1 93 ? 9.159 -8.770 0.029 1.00 94.81 93 LEU A O 1
ATOM 762 N N . ASP A 1 94 ? 8.874 -10.892 -0.559 1.00 96.75 94 ASP A N 1
ATOM 763 C CA . ASP A 1 94 ? 8.268 -11.262 0.724 1.00 96.75 94 ASP A CA 1
ATOM 764 C C . ASP A 1 94 ? 9.252 -11.125 1.898 1.00 96.75 94 ASP A C 1
ATOM 766 O O . ASP A 1 94 ? 8.817 -10.793 2.997 1.00 96.75 94 ASP A O 1
ATOM 770 N N . SER A 1 95 ? 10.558 -11.330 1.691 1.00 97.94 95 SER A N 1
ATOM 771 C CA . SER A 1 95 ? 11.585 -11.081 2.715 1.00 97.94 95 SER A CA 1
ATOM 772 C C . SER A 1 95 ? 11.646 -9.599 3.073 1.00 97.94 95 SER A C 1
ATOM 774 O O . SER A 1 95 ? 11.549 -9.253 4.252 1.00 97.94 95 SER A O 1
ATOM 776 N N . TYR A 1 96 ? 11.699 -8.723 2.064 1.00 98.00 96 TYR A N 1
ATOM 777 C CA . TYR A 1 96 ? 11.613 -7.276 2.256 1.00 98.00 96 TYR A CA 1
ATOM 778 C C . TYR A 1 96 ? 10.315 -6.879 2.970 1.00 98.00 96 TYR A C 1
ATOM 780 O O . TYR A 1 96 ? 10.341 -6.201 3.995 1.00 98.00 96 TYR A O 1
ATOM 788 N N . TYR A 1 97 ? 9.168 -7.352 2.485 1.00 97.56 97 TYR A N 1
ATOM 789 C CA . TYR A 1 97 ? 7.869 -7.045 3.076 1.00 97.56 97 TYR A CA 1
ATOM 790 C C . TYR A 1 97 ? 7.768 -7.489 4.533 1.00 97.56 97 TYR A C 1
ATOM 792 O O . TYR A 1 97 ? 7.324 -6.704 5.365 1.00 97.56 97 TYR A O 1
ATOM 800 N N . ASN A 1 98 ? 8.182 -8.718 4.853 1.00 98.31 98 ASN A N 1
ATOM 801 C CA . ASN A 1 98 ? 8.140 -9.228 6.221 1.00 98.31 98 ASN A CA 1
ATOM 802 C C . ASN A 1 98 ? 9.113 -8.467 7.137 1.00 98.31 98 ASN A C 1
ATOM 804 O O . ASN A 1 98 ? 8.745 -8.154 8.265 1.00 98.31 98 ASN A O 1
ATOM 808 N N . PHE A 1 99 ? 10.301 -8.089 6.649 1.00 98.50 99 PHE A N 1
ATOM 809 C CA . PHE A 1 99 ? 11.251 -7.283 7.425 1.00 98.50 99 PHE A CA 1
ATOM 810 C C . PHE A 1 99 ? 10.651 -5.941 7.862 1.00 98.50 99 PHE A C 1
ATOM 812 O O . PHE A 1 99 ? 10.817 -5.533 9.012 1.00 98.50 99 PHE A O 1
ATOM 819 N N . ILE A 1 100 ? 9.929 -5.271 6.959 1.00 98.38 100 ILE A N 1
ATOM 820 C CA . ILE A 1 100 ? 9.222 -4.020 7.263 1.00 98.38 100 ILE A CA 1
ATOM 821 C C . ILE A 1 100 ? 7.991 -4.290 8.140 1.00 98.38 100 ILE A C 1
ATOM 823 O O . ILE A 1 100 ? 7.755 -3.576 9.115 1.00 98.38 100 ILE A O 1
ATOM 827 N N . TRP A 1 101 ? 7.230 -5.345 7.838 1.00 98.19 101 TRP A N 1
ATOM 828 C CA . TRP A 1 101 ? 6.034 -5.744 8.584 1.00 98.19 101 TRP A CA 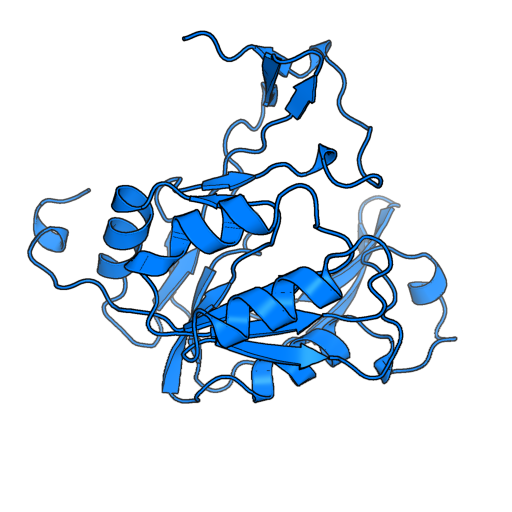1
ATOM 829 C C . TRP A 1 101 ? 6.318 -5.999 10.065 1.00 98.19 101 TRP A C 1
ATOM 831 O O . TRP A 1 101 ? 5.524 -5.632 10.931 1.00 98.19 101 TRP A O 1
ATOM 841 N N . ASP A 1 102 ? 7.463 -6.601 10.376 1.00 97.88 102 ASP A N 1
ATOM 842 C CA . ASP A 1 102 ? 7.851 -6.929 11.746 1.00 97.88 102 ASP A CA 1
ATOM 843 C C . ASP A 1 102 ? 8.188 -5.711 12.607 1.00 97.88 102 ASP A C 1
ATOM 845 O O . ASP A 1 102 ? 8.307 -5.842 13.824 1.00 97.88 102 ASP A O 1
ATOM 849 N N . LYS A 1 103 ? 8.279 -4.518 12.010 1.00 98.25 103 LYS A N 1
ATOM 850 C CA . LYS A 1 103 ? 8.419 -3.251 12.741 1.00 98.25 103 LYS A CA 1
ATOM 851 C C . LYS A 1 103 ? 7.076 -2.625 13.117 1.00 98.25 103 LYS A C 1
ATOM 853 O O . LYS A 1 103 ? 7.049 -1.691 13.913 1.00 98.25 103 LYS A O 1
ATOM 858 N N . LEU A 1 104 ? 5.968 -3.107 12.552 1.00 98.31 104 LEU A N 1
ATOM 859 C CA . LEU A 1 104 ? 4.633 -2.626 12.900 1.00 98.31 104 LEU A CA 1
ATOM 860 C C . LEU A 1 104 ? 4.191 -3.175 14.260 1.00 98.31 104 LEU A C 1
ATOM 862 O O . LEU A 1 104 ? 4.517 -4.319 14.600 1.00 98.31 104 LEU A O 1
ATOM 866 N N . PRO A 1 105 ? 3.371 -2.419 15.008 1.00 97.50 105 PRO A N 1
ATOM 867 C CA . PRO A 1 105 ? 2.785 -2.925 16.237 1.00 97.50 105 PRO A CA 1
ATOM 868 C C . PRO A 1 105 ? 1.906 -4.146 15.948 1.00 97.50 105 PRO A C 1
ATOM 870 O O . PRO A 1 105 ? 1.157 -4.190 14.963 1.00 97.50 105 PRO A O 1
ATOM 873 N N . LYS A 1 106 ? 2.022 -5.157 16.810 1.00 96.94 106 LYS A N 1
ATOM 874 C CA . LYS A 1 106 ? 1.156 -6.339 16.790 1.00 96.94 106 LYS A CA 1
ATOM 875 C C . LYS A 1 106 ? -0.176 -6.004 17.465 1.00 96.94 106 LYS A C 1
ATOM 877 O O . LYS A 1 106 ? -0.247 -5.085 18.275 1.00 96.94 106 LYS A O 1
ATOM 882 N N . ASP A 1 107 ? -1.225 -6.735 17.099 1.00 96.75 107 ASP A N 1
ATOM 883 C CA . ASP A 1 107 ? -2.580 -6.558 17.633 1.00 96.75 107 ASP A CA 1
ATOM 884 C C . ASP A 1 107 ? -3.142 -5.134 17.442 1.00 96.75 107 ASP A C 1
ATOM 886 O O . ASP A 1 107 ? -3.921 -4.618 18.247 1.00 96.75 107 ASP A O 1
ATOM 890 N N . GLU A 1 108 ? -2.802 -4.527 16.307 1.00 98.19 108 GLU A N 1
ATOM 891 C CA . GLU A 1 108 ? -3.292 -3.222 15.865 1.00 98.19 108 GLU A CA 1
ATOM 892 C C . GLU A 1 108 ? -3.867 -3.303 14.448 1.00 98.19 108 GLU A C 1
ATOM 894 O O . GLU A 1 108 ? -3.568 -4.219 13.676 1.00 98.19 108 GLU A O 1
ATOM 899 N N . TRP A 1 109 ? -4.712 -2.339 14.085 1.00 98.50 109 TRP A N 1
ATOM 900 C CA . TRP A 1 109 ? -5.193 -2.215 12.710 1.00 98.50 109 TRP A CA 1
ATOM 901 C C . TRP A 1 109 ? -4.111 -1.636 11.805 1.00 98.50 109 TRP A C 1
ATOM 903 O O . TRP A 1 109 ? -3.486 -0.639 12.151 1.00 98.50 109 TRP A O 1
ATOM 913 N N . ILE A 1 110 ? -3.935 -2.228 10.626 1.00 98.56 110 ILE A N 1
ATOM 914 C CA . ILE A 1 110 ? -2.947 -1.827 9.627 1.00 98.56 110 ILE A CA 1
ATOM 915 C C . ILE A 1 110 ? -3.638 -1.537 8.302 1.00 98.56 110 ILE A C 1
ATOM 917 O O . ILE A 1 110 ? -4.531 -2.281 7.893 1.00 98.56 110 ILE A O 1
ATOM 921 N N . ILE A 1 111 ? -3.181 -0.495 7.616 1.00 98.12 111 ILE A N 1
ATOM 922 C CA . ILE A 1 111 ? -3.542 -0.180 6.236 1.00 98.12 111 ILE A CA 1
ATOM 923 C C . ILE A 1 111 ? -2.298 -0.237 5.347 1.00 98.12 111 ILE A C 1
ATOM 925 O O . ILE A 1 111 ? -1.264 0.330 5.697 1.00 98.12 111 ILE A O 1
ATOM 929 N N . LYS A 1 112 ? -2.386 -0.909 4.194 1.00 96.56 112 LYS A N 1
ATOM 930 C CA . LYS A 1 112 ? -1.339 -0.832 3.164 1.00 96.56 112 LYS A CA 1
ATOM 931 C C . LYS A 1 112 ? -1.520 0.442 2.342 1.00 96.56 112 LYS A C 1
ATOM 933 O O . LYS A 1 112 ? -2.576 0.632 1.740 1.00 96.56 112 LYS A O 1
ATOM 938 N N . ILE A 1 113 ? -0.481 1.269 2.296 1.00 95.62 113 ILE A N 1
ATOM 939 C CA . ILE A 1 113 ? -0.436 2.510 1.520 1.00 95.62 113 ILE A CA 1
ATOM 940 C C . ILE A 1 113 ? 0.725 2.422 0.530 1.00 95.62 113 ILE A C 1
ATOM 942 O O . ILE A 1 113 ? 1.862 2.162 0.922 1.00 95.62 113 ILE A O 1
ATOM 946 N N . ASP A 1 114 ? 0.429 2.661 -0.743 1.00 92.31 114 ASP A N 1
ATOM 947 C CA . ASP A 1 114 ? 1.420 2.696 -1.816 1.00 92.31 114 ASP A CA 1
ATOM 948 C C . ASP A 1 114 ? 1.785 4.165 -2.138 1.00 92.31 114 ASP A C 1
ATOM 950 O O . ASP A 1 114 ? 0.944 5.062 -2.026 1.00 92.31 114 ASP A O 1
ATOM 954 N N . GLY A 1 115 ? 3.049 4.426 -2.500 1.00 92.88 115 GLY A N 1
ATOM 955 C CA . GLY A 1 115 ? 3.608 5.778 -2.710 1.00 92.88 115 GLY A CA 1
ATOM 956 C C . GLY A 1 115 ? 3.075 6.553 -3.918 1.00 92.88 115 GLY A C 1
ATOM 957 O O . GLY A 1 115 ? 3.429 7.712 -4.116 1.00 92.88 115 GLY A O 1
ATOM 958 N N . ASP A 1 116 ? 2.225 5.918 -4.714 1.00 90.81 116 ASP A N 1
ATOM 959 C CA . ASP A 1 116 ? 1.578 6.422 -5.923 1.00 90.81 116 ASP A CA 1
ATOM 960 C C . ASP A 1 116 ? 0.053 6.516 -5.778 1.00 90.81 116 ASP A C 1
ATOM 962 O O . ASP A 1 116 ? -0.657 6.656 -6.773 1.00 90.81 116 ASP A O 1
ATOM 966 N N . HIS A 1 117 ? -0.469 6.427 -4.552 1.00 92.56 117 HIS A N 1
ATOM 967 C CA . HIS A 1 117 ? -1.895 6.556 -4.272 1.00 92.56 117 HIS A CA 1
ATOM 968 C C . HIS A 1 117 ? -2.221 7.899 -3.608 1.00 92.56 117 HIS A C 1
ATOM 970 O O . HIS A 1 117 ? -1.726 8.197 -2.523 1.00 92.56 117 HIS A O 1
ATOM 976 N N . ILE A 1 118 ? -3.134 8.666 -4.204 1.00 93.56 118 ILE A N 1
ATOM 977 C CA . ILE A 1 118 ? -3.738 9.858 -3.591 1.00 93.56 118 ILE A CA 1
ATOM 978 C C . ILE A 1 118 ? -5.107 9.476 -3.038 1.00 93.56 118 ILE A C 1
ATOM 980 O O . ILE A 1 118 ? -5.937 8.921 -3.759 1.00 93.56 118 ILE A O 1
ATOM 984 N N . TRP A 1 119 ? -5.359 9.779 -1.768 1.00 94.75 119 TRP A N 1
ATOM 985 C CA . TRP A 1 119 ? -6.561 9.340 -1.065 1.00 94.75 119 TRP A CA 1
ATOM 986 C C . TRP A 1 119 ? -7.574 10.468 -0.885 1.00 94.75 119 TRP A C 1
ATOM 988 O O . TRP A 1 119 ? -7.227 11.595 -0.536 1.00 94.75 119 TRP A O 1
ATOM 998 N N . ASN A 1 120 ? -8.853 10.142 -1.066 1.00 95.44 120 ASN A N 1
ATOM 999 C CA . ASN A 1 120 ? -9.948 10.948 -0.548 1.00 95.44 120 ASN A CA 1
ATOM 1000 C C . ASN A 1 120 ? -10.093 10.643 0.950 1.00 95.44 120 ASN A C 1
ATOM 1002 O O . ASN A 1 120 ? -10.437 9.519 1.332 1.00 95.44 120 ASN A O 1
ATOM 1006 N N . ILE A 1 121 ? -9.825 11.643 1.790 1.00 94.88 121 ILE A N 1
ATOM 1007 C CA . ILE A 1 121 ? -9.772 11.453 3.241 1.00 94.88 121 ILE A CA 1
ATOM 1008 C C . ILE A 1 121 ? -11.128 11.052 3.835 1.00 94.88 121 ILE A C 1
ATOM 1010 O O . ILE A 1 121 ? -11.187 10.135 4.649 1.00 94.88 121 ILE A O 1
ATOM 1014 N N . GLU A 1 122 ? -12.233 11.638 3.374 1.00 93.62 122 GLU A N 1
ATOM 1015 C CA . GLU A 1 122 ? -13.580 11.322 3.866 1.00 93.62 122 GLU A CA 1
ATOM 1016 C C . GLU A 1 122 ? -13.983 9.880 3.524 1.00 93.62 122 GLU A C 1
ATOM 1018 O O . GLU A 1 122 ? -14.580 9.163 4.339 1.00 93.62 122 GLU A O 1
ATOM 1023 N N . ALA A 1 123 ? -13.623 9.425 2.320 1.00 94.31 123 ALA A N 1
ATOM 1024 C CA . ALA A 1 123 ? -13.826 8.049 1.889 1.00 94.31 123 ALA A CA 1
ATOM 1025 C C . ALA A 1 123 ? -12.948 7.079 2.693 1.00 94.31 123 ALA A C 1
ATOM 1027 O O . ALA A 1 123 ? -13.430 6.027 3.114 1.00 94.31 123 ALA A O 1
ATOM 1028 N N . LEU A 1 124 ? -11.689 7.431 2.962 1.00 95.69 124 LEU A N 1
ATOM 1029 C CA . LEU A 1 124 ? -10.796 6.623 3.793 1.00 95.69 124 LEU A CA 1
ATOM 1030 C C . LEU A 1 124 ? -11.318 6.499 5.232 1.00 95.69 124 LEU A C 1
ATOM 1032 O O . LEU A 1 124 ? -11.441 5.390 5.751 1.00 95.69 124 LEU A O 1
ATOM 1036 N N . GLU A 1 125 ? -11.710 7.603 5.863 1.00 94.31 125 GLU A N 1
ATOM 1037 C CA . GLU A 1 125 ? -12.316 7.574 7.196 1.00 94.31 125 GLU A CA 1
ATOM 1038 C C . GLU A 1 125 ? -13.616 6.761 7.214 1.00 94.31 125 GLU A C 1
ATOM 1040 O O . GLU A 1 125 ? -13.936 6.084 8.191 1.00 94.31 125 GLU A O 1
ATOM 1045 N N . SER A 1 126 ? -14.394 6.816 6.136 1.00 93.75 126 SER A N 1
ATOM 1046 C CA . SER A 1 126 ? -15.592 5.998 5.959 1.00 93.75 126 SER A CA 1
ATOM 1047 C C . SER A 1 126 ? -15.263 4.502 5.921 1.00 93.75 126 SER A C 1
ATOM 1049 O O . SER A 1 126 ? -15.919 3.709 6.598 1.00 93.75 126 SER A O 1
ATOM 1051 N N . LEU A 1 127 ? -14.206 4.111 5.205 1.00 95.00 127 LEU A N 1
ATOM 1052 C CA . LEU A 1 127 ? -13.706 2.734 5.177 1.00 95.00 127 LEU A CA 1
ATOM 1053 C C . LEU A 1 127 ? -13.209 2.276 6.552 1.00 95.00 127 LEU A C 1
ATOM 1055 O O . LEU A 1 127 ? -13.489 1.147 6.955 1.00 95.00 127 LEU A O 1
ATOM 1059 N N . CYS A 1 128 ? -12.575 3.163 7.321 1.00 96.19 128 CYS A N 1
ATOM 1060 C CA . CYS A 1 128 ? -12.171 2.901 8.704 1.00 96.19 128 CYS A CA 1
ATOM 1061 C C . CYS A 1 128 ? -13.355 2.696 9.672 1.00 96.19 128 CYS A C 1
ATOM 1063 O O . CYS A 1 128 ? -13.167 2.233 10.795 1.00 96.19 128 CYS A O 1
ATOM 1065 N N . ARG A 1 129 ? -14.597 2.977 9.269 1.00 95.38 129 ARG A N 1
ATOM 1066 C CA . ARG A 1 129 ? -15.793 2.652 10.072 1.00 95.38 129 ARG A CA 1
ATOM 1067 C C . ARG A 1 129 ? -16.358 1.266 9.773 1.00 95.38 129 ARG A C 1
ATOM 1069 O O . ARG A 1 129 ? -17.242 0.810 10.501 1.00 95.38 129 ARG A O 1
ATOM 1076 N N . LEU A 1 130 ? -15.895 0.594 8.717 1.00 94.50 130 LEU A N 1
ATOM 1077 C CA . LEU A 1 130 ? -16.437 -0.697 8.289 1.00 94.50 130 LEU A CA 1
ATOM 1078 C C . LEU A 1 130 ? -16.063 -1.869 9.205 1.00 94.50 130 LEU A C 1
ATOM 1080 O O . LEU A 1 130 ? -16.961 -2.666 9.490 1.00 94.50 130 LEU A O 1
ATOM 1084 N N . PRO A 1 131 ? -14.814 -2.009 9.695 1.00 94.44 131 PRO A N 1
ATOM 1085 C CA . PRO A 1 131 ? -14.454 -3.158 10.515 1.00 94.44 131 PRO A CA 1
ATOM 1086 C C . PRO A 1 131 ? -15.287 -3.232 11.797 1.00 94.44 131 PRO A C 1
ATOM 1088 O O . PRO A 1 131 ? -15.456 -2.242 12.514 1.00 94.44 131 PRO A O 1
ATOM 1091 N N . ILE A 1 132 ? -15.838 -4.407 12.093 1.00 91.88 132 ILE A N 1
ATOM 1092 C CA . ILE A 1 132 ? -16.577 -4.693 13.334 1.00 91.88 132 ILE A CA 1
ATOM 1093 C C . ILE A 1 132 ? -15.798 -5.710 14.168 1.00 91.88 132 ILE A C 1
ATOM 1095 O O . ILE A 1 132 ? -15.732 -5.598 15.389 1.00 91.88 132 ILE A O 1
ATOM 1099 N N . ARG A 1 133 ? -15.195 -6.701 13.511 1.00 94.44 133 ARG A N 1
ATOM 1100 C CA . ARG A 1 133 ? -14.452 -7.800 14.131 1.00 94.44 133 ARG A CA 1
ATOM 1101 C C . ARG A 1 133 ? -12.992 -7.719 13.718 1.00 94.44 133 ARG A C 1
ATOM 1103 O O . ARG A 1 133 ? -12.698 -7.354 12.589 1.00 94.44 133 ARG A O 1
ATOM 1110 N N . LYS A 1 134 ? -12.076 -8.167 14.579 1.00 95.38 134 LYS A N 1
ATOM 1111 C CA . LYS A 1 134 ? -10.633 -8.262 14.261 1.00 95.38 134 LYS A CA 1
ATOM 1112 C C . LYS A 1 134 ? -10.330 -9.190 13.067 1.00 95.38 134 LYS A C 1
ATOM 1114 O O . LYS A 1 134 ? -9.266 -9.108 12.463 1.00 95.38 134 LYS A O 1
ATOM 1119 N N . THR A 1 135 ? -11.272 -10.057 12.699 1.00 94.69 135 THR A N 1
ATOM 1120 C CA . THR A 1 135 ? -11.197 -10.921 11.513 1.00 94.69 135 THR A CA 1
ATOM 1121 C C . THR A 1 135 ? -11.688 -10.245 10.230 1.00 94.69 135 THR A C 1
ATOM 1123 O O . THR A 1 135 ? -11.510 -10.807 9.150 1.00 94.69 135 THR A O 1
ATOM 1126 N N . ASP A 1 136 ? -12.289 -9.056 10.296 1.00 95.69 136 ASP A N 1
ATOM 1127 C CA . ASP A 1 136 ? -12.674 -8.322 9.093 1.00 95.69 136 ASP A CA 1
ATOM 1128 C C . ASP A 1 136 ? -11.422 -7.816 8.357 1.00 95.69 136 ASP A C 1
ATOM 1130 O O . ASP A 1 136 ? -10.421 -7.418 8.957 1.00 95.69 136 ASP A O 1
ATOM 1134 N N . CYS A 1 137 ? -11.484 -7.848 7.030 1.00 95.69 137 CYS A N 1
ATOM 1135 C CA . CYS A 1 137 ? -10.466 -7.316 6.139 1.00 95.69 137 CYS A CA 1
ATOM 1136 C C . CYS A 1 137 ? -11.160 -6.493 5.059 1.00 95.69 137 CYS A C 1
ATOM 1138 O O . CYS A 1 137 ? -11.954 -7.024 4.278 1.00 95.69 137 CYS A O 1
ATOM 1140 N N . ILE A 1 138 ? -10.883 -5.194 5.037 1.00 95.94 138 ILE A N 1
ATOM 1141 C CA . ILE A 1 138 ? -11.445 -4.290 4.038 1.00 95.94 138 ILE A CA 1
ATOM 1142 C C . ILE A 1 138 ? -10.532 -4.341 2.827 1.00 95.94 138 ILE A C 1
ATOM 1144 O O . ILE A 1 138 ? -9.349 -4.052 2.961 1.00 95.94 138 ILE A O 1
ATOM 1148 N N . ILE A 1 139 ? -11.059 -4.719 1.669 1.00 94.25 139 ILE A N 1
ATOM 1149 C CA . ILE A 1 139 ? -10.340 -4.648 0.398 1.00 94.25 139 ILE A CA 1
ATOM 1150 C C . ILE A 1 139 ? -10.569 -3.257 -0.180 1.00 94.25 139 ILE A C 1
ATOM 1152 O O . ILE A 1 139 ? -11.713 -2.816 -0.293 1.00 94.25 139 ILE A O 1
ATOM 1156 N N . LEU A 1 140 ? -9.481 -2.563 -0.497 1.00 93.38 140 LEU A N 1
ATOM 1157 C CA . LEU A 1 140 ? -9.509 -1.172 -0.927 1.00 93.38 140 LEU A CA 1
ATOM 1158 C C . LEU A 1 140 ? -9.489 -1.117 -2.451 1.00 93.38 140 LEU A C 1
ATOM 1160 O O . LEU A 1 140 ? -8.525 -1.537 -3.098 1.00 93.38 140 LEU A O 1
ATOM 1164 N N . SER A 1 141 ? -10.577 -0.600 -3.006 1.00 89.81 141 SER A N 1
ATOM 1165 C CA . SER A 1 141 ? -10.753 -0.381 -4.438 1.00 89.81 141 SER A CA 1
ATOM 1166 C C . SER A 1 141 ? -10.100 0.941 -4.846 1.00 89.81 141 SER A C 1
ATOM 1168 O O . SER A 1 141 ? -10.041 1.891 -4.057 1.00 89.81 141 SER A O 1
ATOM 1170 N N . ARG A 1 142 ? -9.604 1.010 -6.082 1.00 89.88 142 ARG A N 1
ATOM 1171 C CA . ARG A 1 142 ? -8.898 2.182 -6.619 1.00 89.88 142 ARG A CA 1
ATOM 1172 C C . ARG A 1 142 ? -9.286 2.470 -8.058 1.00 89.88 142 ARG A C 1
ATOM 1174 O O . ARG A 1 142 ? -9.701 1.563 -8.779 1.00 89.88 142 ARG A O 1
ATOM 1181 N N . ILE A 1 143 ? -9.069 3.705 -8.486 1.00 90.19 143 ILE A N 1
ATOM 1182 C CA . ILE A 1 143 ? -9.098 4.094 -9.898 1.00 90.19 143 ILE A CA 1
ATOM 1183 C C . ILE A 1 143 ? -7.655 4.279 -10.349 1.00 90.19 143 ILE A C 1
ATOM 1185 O O . ILE A 1 143 ? -6.925 5.066 -9.753 1.00 90.19 143 ILE A O 1
ATOM 1189 N N . ASN A 1 144 ? -7.236 3.571 -11.396 1.00 87.81 144 ASN A N 1
ATOM 1190 C CA . ASN A 1 144 ? -5.955 3.867 -12.031 1.00 87.81 144 ASN A CA 1
ATOM 1191 C C . ASN A 1 144 ? -6.130 5.080 -12.950 1.00 87.81 144 ASN A C 1
ATOM 1193 O O . ASN A 1 144 ? -6.956 5.044 -13.864 1.00 87.81 144 ASN A O 1
ATOM 1197 N N . LEU A 1 145 ? -5.335 6.119 -12.713 1.00 87.12 145 LEU A N 1
ATOM 1198 C CA . LEU A 1 145 ? -5.235 7.296 -13.559 1.00 87.12 145 LEU A CA 1
ATOM 1199 C C . LEU A 1 145 ? -3.976 7.215 -14.415 1.00 87.12 145 LEU A C 1
ATOM 1201 O O . LEU A 1 145 ? -2.873 6.979 -13.920 1.00 87.12 145 LEU A O 1
ATOM 1205 N N . HIS A 1 146 ? -4.152 7.446 -15.709 1.00 82.75 146 HIS A N 1
ATOM 1206 C CA . HIS A 1 146 ? -3.059 7.722 -16.623 1.00 82.75 146 HIS A CA 1
ATOM 1207 C C . HIS A 1 146 ? -3.028 9.220 -16.919 1.00 82.75 146 HIS A C 1
ATOM 1209 O O . HIS A 1 146 ? -4.054 9.794 -17.280 1.00 82.75 146 HIS A O 1
ATOM 1215 N N . CYS A 1 147 ? -1.868 9.848 -16.763 1.00 79.25 147 CYS A N 1
ATOM 1216 C CA . CYS A 1 147 ? -1.694 11.275 -16.999 1.00 79.25 147 CYS A CA 1
ATOM 1217 C C . CYS A 1 147 ? -0.807 11.483 -18.225 1.00 79.25 147 CYS A C 1
ATOM 1219 O O . CYS A 1 147 ? 0.353 11.084 -18.207 1.00 79.25 147 CYS A O 1
ATOM 1221 N N . ASP A 1 148 ? -1.341 12.149 -19.245 1.00 78.00 148 ASP A N 1
ATOM 1222 C CA . ASP A 1 148 ? -0.610 12.532 -20.454 1.00 78.00 148 ASP A CA 1
ATOM 1223 C C . ASP A 1 148 ? -0.943 13.983 -20.818 1.00 78.00 148 ASP A C 1
ATOM 1225 O O . ASP A 1 148 ? -2.116 14.356 -20.884 1.00 78.00 148 ASP A O 1
ATOM 1229 N N . ASN A 1 149 ? 0.084 14.810 -21.041 1.00 80.06 149 ASN A N 1
ATOM 1230 C CA . ASN A 1 149 ? -0.052 16.222 -21.425 1.00 80.06 149 ASN A CA 1
ATOM 1231 C C . ASN A 1 149 ? -1.045 17.021 -20.552 1.00 80.06 149 ASN A C 1
ATOM 1233 O O . ASN A 1 149 ? -1.906 17.743 -21.058 1.00 80.06 149 ASN A O 1
ATOM 1237 N N . GLY A 1 150 ? -0.961 16.847 -19.227 1.00 79.25 150 GLY A N 1
ATOM 1238 C CA . GLY A 1 150 ? -1.835 17.520 -18.255 1.00 79.25 150 GLY A CA 1
ATOM 1239 C C . GLY A 1 150 ? -3.279 17.006 -18.223 1.00 79.25 150 GLY A C 1
ATOM 1240 O O . GLY A 1 150 ? -4.111 17.577 -17.525 1.00 79.25 150 GLY A O 1
ATOM 1241 N N . LYS A 1 151 ? -3.593 15.938 -18.963 1.00 84.94 151 LYS A N 1
ATOM 1242 C CA . LYS A 1 151 ? -4.918 15.312 -19.011 1.00 84.94 151 LYS A CA 1
ATOM 1243 C C . LYS A 1 151 ? -4.900 13.960 -18.316 1.00 84.94 151 LYS A C 1
ATOM 1245 O O . LYS A 1 151 ? -3.961 13.186 -18.489 1.00 84.94 151 LYS A O 1
ATOM 1250 N N . CYS A 1 152 ? -5.964 13.661 -17.577 1.00 86.12 152 CYS A N 1
ATOM 1251 C CA . CYS A 1 152 ? -6.126 12.397 -16.865 1.00 86.12 152 CYS A CA 1
ATOM 1252 C C . CYS A 1 152 ? -7.109 11.477 -17.593 1.00 86.12 152 CYS A C 1
ATOM 1254 O O . CYS A 1 152 ? -8.189 11.900 -18.004 1.00 86.12 152 CYS A O 1
ATOM 1256 N N . TYR A 1 153 ? -6.756 10.203 -17.701 1.00 87.06 153 TYR A N 1
ATOM 1257 C CA . TYR A 1 153 ? -7.547 9.170 -18.352 1.00 87.06 153 TYR A CA 1
ATOM 1258 C C . TYR A 1 153 ? -7.776 7.998 -17.401 1.00 87.06 153 TYR A C 1
ATOM 1260 O O . TYR A 1 153 ? -6.897 7.642 -16.614 1.00 87.06 153 TYR A O 1
ATOM 1268 N N . ILE A 1 154 ? -8.943 7.369 -17.517 1.00 87.81 154 ILE A N 1
ATOM 1269 C CA . ILE A 1 154 ? -9.265 6.096 -16.863 1.00 87.81 154 ILE A CA 1
ATOM 1270 C C . ILE A 1 154 ? -9.433 4.999 -17.904 1.00 87.81 154 ILE A C 1
ATOM 1272 O O . ILE A 1 154 ? -9.847 5.257 -19.034 1.00 87.81 154 ILE A O 1
ATOM 1276 N N . HIS A 1 155 ? -9.158 3.756 -17.522 1.00 81.88 155 HIS A N 1
ATOM 1277 C CA . HIS A 1 155 ? -9.376 2.619 -18.407 1.00 81.88 155 HIS A CA 1
ATOM 1278 C C . HIS A 1 155 ? -10.877 2.438 -18.695 1.00 81.88 155 HIS A C 1
ATOM 1280 O O . HIS A 1 155 ? -11.682 2.303 -17.774 1.00 81.88 155 HIS A O 1
ATOM 1286 N N . ARG A 1 156 ? -11.261 2.332 -19.974 1.00 81.00 156 ARG A N 1
ATOM 1287 C CA . ARG A 1 156 ? -12.671 2.239 -20.401 1.00 81.00 156 ARG A CA 1
ATOM 1288 C C . ARG A 1 156 ? -13.414 1.019 -19.846 1.00 81.00 156 ARG A C 1
ATOM 1290 O O . ARG A 1 156 ? -14.538 1.137 -19.375 1.00 81.00 156 ARG A O 1
ATOM 1297 N N . LYS A 1 157 ? -12.792 -0.163 -19.926 1.00 79.44 157 LYS A N 1
ATOM 1298 C CA . LYS A 1 157 ? -13.382 -1.443 -19.482 1.00 79.44 157 LYS A CA 1
ATOM 1299 C C . LYS A 1 157 ? -13.295 -1.700 -17.971 1.00 79.44 157 LYS A C 1
ATOM 1301 O O . LYS A 1 157 ? -14.199 -2.314 -17.415 1.00 79.44 157 LYS A O 1
ATOM 1306 N N . TYR A 1 158 ? -12.225 -1.247 -17.318 1.00 80.19 158 TYR A N 1
ATOM 1307 C CA . TYR A 1 158 ? -11.952 -1.512 -15.903 1.00 80.19 158 TYR A CA 1
ATOM 1308 C C . TYR A 1 158 ? -11.645 -0.205 -15.156 1.00 80.19 158 TYR A C 1
ATOM 1310 O O . TYR A 1 158 ? -10.519 -0.005 -14.700 1.00 80.19 158 TYR A O 1
ATOM 1318 N N . PRO A 1 159 ? -12.624 0.713 -15.055 1.00 78.94 159 PRO A N 1
ATOM 1319 C CA . PRO A 1 159 ? -12.399 2.032 -14.463 1.00 78.94 159 PRO A CA 1
ATOM 1320 C C . PRO A 1 159 ? -12.096 1.954 -12.960 1.00 78.94 159 PRO A C 1
ATOM 1322 O O . PRO A 1 159 ? -11.364 2.788 -12.436 1.00 78.94 159 PRO A O 1
ATOM 1325 N N . 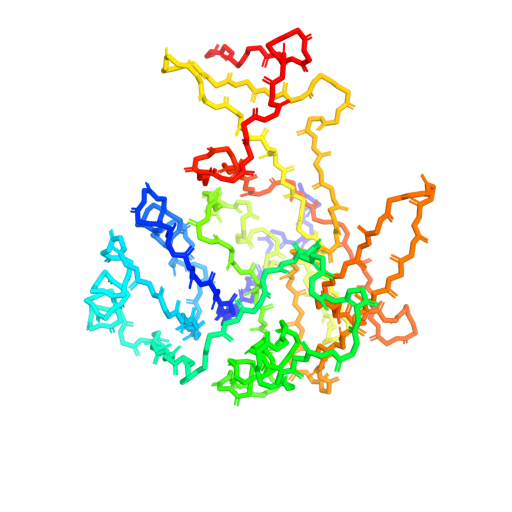ILE A 1 160 ? -12.626 0.934 -12.278 1.00 84.00 160 ILE A N 1
ATOM 1326 C CA . ILE A 1 160 ? -12.360 0.630 -10.870 1.00 84.00 160 ILE A CA 1
ATOM 1327 C C . ILE A 1 160 ? -11.666 -0.729 -10.802 1.00 84.00 160 ILE A C 1
ATOM 1329 O O . ILE A 1 160 ? -12.120 -1.700 -11.409 1.00 84.00 160 ILE A O 1
ATOM 1333 N N . MET A 1 161 ? -10.574 -0.798 -10.046 1.00 80.06 161 MET A N 1
ATOM 1334 C CA . MET A 1 161 ? -9.814 -2.018 -9.809 1.00 80.06 161 MET A CA 1
ATOM 1335 C C . MET A 1 161 ? -9.896 -2.454 -8.349 1.00 80.06 161 MET A C 1
ATOM 1337 O O . MET A 1 161 ? -9.646 -1.669 -7.435 1.00 80.06 161 MET A O 1
ATOM 1341 N N . GLU A 1 162 ? -10.141 -3.748 -8.150 1.00 72.31 162 GLU A N 1
ATOM 1342 C CA . GLU A 1 162 ? -10.133 -4.412 -6.844 1.00 72.31 162 GLU A CA 1
ATOM 1343 C C . GLU A 1 162 ? -9.087 -5.528 -6.831 1.00 72.31 162 GLU A C 1
ATOM 1345 O O . GLU A 1 162 ? -9.391 -6.715 -6.904 1.00 72.31 162 GLU A O 1
ATOM 1350 N N . GLY A 1 163 ? -7.811 -5.143 -6.783 1.00 66.19 163 GLY A N 1
ATOM 1351 C CA . GLY A 1 163 ? -6.704 -6.091 -6.950 1.00 66.19 163 GLY A CA 1
ATOM 1352 C C . GLY A 1 163 ? -6.470 -7.036 -5.765 1.00 66.19 163 GLY A C 1
ATOM 1353 O O . GLY A 1 163 ? -5.619 -7.912 -5.857 1.00 66.19 163 GLY A O 1
ATOM 1354 N N . GLY A 1 164 ? -7.153 -6.844 -4.629 1.00 76.81 164 GLY A N 1
ATOM 1355 C CA . GLY A 1 164 ? -6.893 -7.603 -3.396 1.00 76.81 164 GLY A CA 1
ATOM 1356 C C . GLY A 1 164 ? -5.520 -7.339 -2.754 1.00 76.81 164 GLY A C 1
ATOM 1357 O O . GLY A 1 164 ? -5.205 -7.951 -1.737 1.00 76.81 164 GLY A O 1
ATOM 1358 N N . ASP A 1 165 ? -4.735 -6.428 -3.332 1.00 80.31 165 ASP A N 1
ATOM 1359 C CA . ASP A 1 165 ? -3.385 -6.037 -2.911 1.00 80.31 165 ASP A CA 1
ATOM 1360 C C . ASP A 1 165 ? -3.366 -4.752 -2.057 1.00 80.31 165 ASP A C 1
ATOM 1362 O O . ASP A 1 165 ? -2.336 -4.343 -1.538 1.00 80.31 165 ASP A O 1
ATOM 1366 N N . SER A 1 166 ? -4.511 -4.095 -1.869 1.00 89.44 166 SER A N 1
ATOM 1367 C CA . SER A 1 166 ? -4.652 -2.961 -0.951 1.00 89.44 166 SER A CA 1
ATOM 1368 C C . SER A 1 166 ? -5.776 -3.263 0.030 1.00 89.44 166 SER A C 1
ATOM 1370 O O . SER A 1 166 ? -6.839 -3.756 -0.364 1.00 89.44 166 SER A O 1
ATOM 1372 N N . TRP A 1 167 ? -5.513 -3.063 1.320 1.00 95.12 167 TRP A N 1
ATOM 1373 C CA . TRP A 1 167 ? -6.397 -3.538 2.377 1.00 95.12 167 TRP A CA 1
ATOM 1374 C C . TRP A 1 167 ? -6.224 -2.786 3.699 1.00 95.12 167 TRP A C 1
ATOM 1376 O O . TRP A 1 167 ? -5.188 -2.170 3.955 1.00 95.12 167 TRP A O 1
ATOM 1386 N N . ILE A 1 168 ? -7.242 -2.908 4.555 1.00 97.19 168 ILE A N 1
ATOM 1387 C CA . ILE A 1 168 ? -7.176 -2.662 6.000 1.00 97.19 168 ILE A CA 1
ATOM 1388 C C . ILE A 1 168 ? -7.416 -3.996 6.711 1.00 97.19 168 ILE A C 1
ATOM 1390 O O . ILE A 1 168 ? -8.402 -4.679 6.421 1.00 97.19 168 ILE A O 1
ATOM 1394 N N . LEU A 1 169 ? -6.543 -4.385 7.638 1.00 97.19 169 LEU A N 1
ATOM 1395 C CA . LEU A 1 169 ? -6.696 -5.613 8.427 1.00 97.19 169 LEU A CA 1
ATOM 1396 C C . LEU A 1 169 ? -6.068 -5.487 9.810 1.00 97.19 169 LEU A C 1
ATOM 1398 O O . LEU A 1 169 ? -5.217 -4.639 10.050 1.00 97.19 169 LEU A O 1
ATOM 1402 N N . TYR A 1 170 ? -6.461 -6.374 10.717 1.00 97.75 170 TYR A N 1
ATOM 1403 C CA . TYR A 1 170 ? -5.866 -6.464 12.047 1.00 97.75 170 TYR A CA 1
ATOM 1404 C C . TYR A 1 170 ? -4.582 -7.313 12.044 1.00 97.75 170 TYR A C 1
ATOM 1406 O O . TYR A 1 170 ? -4.608 -8.453 11.560 1.00 97.75 170 TYR A O 1
ATOM 1414 N N . ASN A 1 171 ? -3.473 -6.788 12.574 1.00 96.81 171 ASN A N 1
ATOM 1415 C CA . ASN A 1 171 ? -2.150 -7.425 12.591 1.00 96.81 171 ASN A CA 1
ATOM 1416 C C . ASN A 1 171 ? -2.036 -8.514 13.658 1.00 96.81 171 ASN A C 1
ATOM 1418 O O . ASN A 1 171 ? -1.424 -8.330 14.708 1.00 96.81 171 ASN A O 1
ATOM 1422 N N . HIS A 1 172 ? -2.624 -9.662 13.353 1.00 93.81 172 HIS A N 1
ATOM 1423 C CA . HIS A 1 172 ? -2.533 -10.869 14.156 1.00 93.81 172 HIS A CA 1
ATOM 1424 C C . HIS A 1 172 ? -2.199 -12.047 13.239 1.00 93.81 172 HIS A C 1
ATOM 1426 O O . HIS A 1 172 ? -2.941 -12.307 12.287 1.00 93.81 172 HIS A O 1
ATOM 1432 N N . ASN A 1 173 ? -1.068 -12.714 13.496 1.00 90.31 173 ASN A N 1
ATOM 1433 C CA . ASN A 1 173 ? -0.547 -13.838 12.703 1.00 90.31 173 ASN A CA 1
ATOM 1434 C C . ASN A 1 173 ? -0.477 -13.559 11.189 1.00 90.31 173 ASN A C 1
ATOM 1436 O O . ASN A 1 173 ? -0.855 -14.385 10.362 1.00 90.31 173 ASN A O 1
ATOM 1440 N N . VAL A 1 174 ? -0.014 -12.363 10.821 1.00 93.75 174 VAL A N 1
ATOM 1441 C CA . VAL A 1 174 ? 0.112 -11.927 9.426 1.00 93.75 174 VAL A CA 1
ATOM 1442 C C . VAL A 1 174 ? 1.535 -12.162 8.932 1.00 93.75 174 VAL A C 1
ATOM 1444 O O . VAL A 1 174 ? 2.488 -11.750 9.591 1.00 93.75 174 VAL A O 1
ATOM 1447 N N . ARG A 1 175 ? 1.671 -12.798 7.763 1.00 95.44 175 ARG A N 1
ATOM 1448 C CA . ARG A 1 175 ? 2.957 -13.029 7.097 1.00 95.44 175 ARG A CA 1
ATOM 1449 C C . ARG A 1 175 ? 2.789 -13.047 5.580 1.00 95.44 175 ARG A C 1
ATOM 1451 O O . ARG A 1 175 ? 1.879 -13.699 5.066 1.00 95.44 175 ARG A O 1
ATOM 1458 N N . PHE A 1 176 ? 3.679 -12.364 4.869 1.00 96.94 176 PHE A N 1
ATOM 1459 C CA . PHE A 1 176 ? 3.756 -12.428 3.411 1.00 96.94 176 PHE A CA 1
ATOM 1460 C C . PHE A 1 176 ? 4.465 -13.709 2.975 1.00 96.94 176 PHE A C 1
ATOM 1462 O O . PHE A 1 176 ? 5.425 -14.144 3.612 1.00 96.94 176 PHE A O 1
ATOM 1469 N N . LEU A 1 177 ? 3.995 -14.301 1.881 1.00 96.44 177 LEU A N 1
ATOM 1470 C CA . LEU A 1 177 ? 4.587 -15.473 1.248 1.00 96.44 177 LEU A CA 1
ATOM 1471 C C . LEU A 1 177 ? 5.078 -15.110 -0.147 1.00 96.44 177 LEU A C 1
ATOM 1473 O O . LEU A 1 177 ? 4.415 -14.364 -0.864 1.00 96.44 177 LEU A O 1
ATOM 1477 N N . PHE A 1 178 ? 6.192 -15.688 -0.572 1.00 96.06 178 PHE A N 1
ATOM 1478 C CA . PHE A 1 178 ? 6.590 -15.619 -1.970 1.00 96.06 178 PHE A CA 1
ATOM 1479 C C . PHE A 1 178 ? 5.693 -16.499 -2.841 1.00 96.06 178 PHE A C 1
ATOM 1481 O O . PHE A 1 178 ? 5.462 -17.667 -2.525 1.00 96.06 178 PHE A O 1
ATOM 1488 N N . ASN A 1 179 ? 5.217 -15.953 -3.956 1.00 94.62 179 ASN A N 1
ATOM 1489 C CA . ASN A 1 179 ? 4.446 -16.680 -4.950 1.00 94.62 179 ASN A CA 1
ATOM 1490 C C . ASN A 1 179 ? 5.044 -16.439 -6.336 1.00 94.62 179 ASN A C 1
ATOM 1492 O O . ASN A 1 179 ? 5.220 -15.292 -6.741 1.00 94.62 179 ASN A O 1
ATOM 1496 N N . ARG A 1 180 ? 5.311 -17.510 -7.082 1.00 94.62 180 ARG A N 1
ATOM 1497 C CA . ARG A 1 180 ? 5.728 -17.431 -8.485 1.00 94.62 180 ARG A CA 1
ATOM 1498 C C . ARG A 1 180 ? 5.133 -18.571 -9.295 1.00 94.62 180 ARG A C 1
ATOM 1500 O O . ARG A 1 180 ? 4.794 -19.612 -8.735 1.00 94.62 180 ARG A O 1
ATOM 1507 N N . GLY A 1 181 ? 5.052 -18.390 -10.602 1.00 94.94 181 GLY A N 1
ATOM 1508 C CA . GLY A 1 181 ? 4.522 -19.399 -11.505 1.00 94.94 181 GLY A CA 1
ATOM 1509 C C . GLY A 1 181 ? 4.273 -18.843 -12.895 1.00 94.94 181 GLY A C 1
ATOM 1510 O O . GLY A 1 181 ? 4.804 -17.799 -13.266 1.00 94.94 181 GLY A O 1
ATOM 1511 N N . TRP A 1 182 ? 3.453 -19.560 -13.650 1.00 95.19 182 TRP A N 1
ATOM 1512 C CA . TRP A 1 182 ? 3.059 -19.199 -15.005 1.00 95.19 182 TRP A CA 1
ATOM 1513 C C . TRP A 1 182 ? 1.537 -19.154 -15.082 1.00 95.19 182 TRP A C 1
ATOM 1515 O O . TRP A 1 182 ? 0.871 -20.042 -14.551 1.00 95.19 182 TRP A O 1
ATOM 1525 N N . ASN A 1 183 ? 0.994 -18.125 -15.726 1.00 92.25 183 ASN A N 1
ATOM 1526 C CA . ASN A 1 183 ? -0.424 -18.017 -16.045 1.00 92.25 183 ASN A CA 1
ATOM 1527 C C . ASN A 1 183 ? -0.569 -17.620 -17.514 1.00 92.25 183 ASN A C 1
ATOM 1529 O O . ASN A 1 183 ? -0.021 -16.596 -17.910 1.00 92.25 183 ASN A O 1
ATOM 1533 N N . ASP A 1 184 ? -1.251 -18.435 -18.319 1.00 92.56 184 ASP A N 1
ATOM 1534 C CA . ASP A 1 184 ? -1.436 -18.205 -19.761 1.00 92.56 184 ASP A CA 1
ATOM 1535 C C . ASP A 1 184 ? -0.125 -17.869 -20.507 1.00 92.56 184 ASP A C 1
ATOM 1537 O O . ASP A 1 184 ? -0.063 -16.968 -21.337 1.00 92.56 184 ASP A O 1
ATOM 1541 N N . GLY A 1 185 ? 0.968 -18.563 -20.162 1.00 90.88 185 GLY A N 1
ATOM 1542 C CA . GLY A 1 185 ? 2.298 -18.329 -20.744 1.00 90.88 185 GLY A CA 1
ATOM 1543 C C . GLY A 1 185 ? 3.043 -17.102 -20.198 1.00 90.88 185 GLY A C 1
ATOM 1544 O O . GLY A 1 185 ? 4.205 -16.892 -20.540 1.00 90.88 185 GLY A O 1
ATOM 1545 N N . HIS A 1 186 ? 2.434 -16.330 -19.298 1.00 91.25 186 HIS A N 1
ATOM 1546 C CA . HIS A 1 186 ? 3.067 -15.204 -18.623 1.00 91.25 186 HIS A CA 1
ATOM 1547 C C . HIS A 1 186 ? 3.619 -15.617 -17.259 1.00 91.25 186 HIS A C 1
ATOM 1549 O O . HIS A 1 186 ? 2.888 -16.071 -16.375 1.00 91.25 186 HIS A O 1
ATOM 1555 N N . PHE A 1 187 ? 4.925 -15.439 -17.074 1.00 94.38 187 PHE A N 1
ATOM 1556 C CA . PHE A 1 187 ? 5.562 -15.632 -15.778 1.00 94.38 187 PHE A CA 1
ATOM 1557 C C . PHE A 1 187 ? 5.148 -14.535 -14.796 1.00 94.38 187 PHE A C 1
ATOM 1559 O O . PHE A 1 187 ? 5.127 -13.352 -15.138 1.00 94.38 187 PHE A O 1
ATOM 1566 N N . PHE A 1 188 ? 4.881 -14.929 -13.555 1.00 93.62 188 PHE A N 1
ATOM 1567 C CA . PHE A 1 188 ? 4.649 -14.013 -12.449 1.00 93.62 188 PHE A CA 1
ATOM 1568 C C . PHE A 1 188 ? 5.521 -14.390 -11.256 1.00 93.62 188 PHE A C 1
ATOM 1570 O O . PHE A 1 188 ? 5.784 -15.565 -10.998 1.00 93.62 188 PHE A O 1
ATOM 1577 N N . ALA A 1 189 ? 5.920 -13.379 -10.490 1.00 94.94 189 ALA A N 1
ATOM 1578 C CA . ALA A 1 189 ? 6.575 -13.541 -9.201 1.00 94.94 189 ALA A CA 1
ATOM 1579 C C . ALA A 1 189 ? 6.312 -12.307 -8.336 1.00 94.94 189 ALA A C 1
ATOM 1581 O O . ALA A 1 189 ? 6.559 -11.178 -8.761 1.00 94.94 189 ALA A O 1
ATOM 1582 N N . TYR A 1 190 ? 5.768 -12.503 -7.145 1.00 93.44 190 TYR A N 1
ATOM 1583 C CA . TYR A 1 190 ? 5.407 -11.426 -6.232 1.00 93.44 190 TYR A CA 1
ATOM 1584 C C . TYR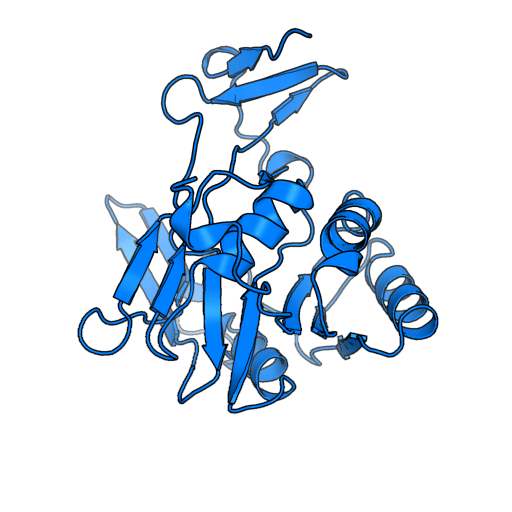 A 1 190 ? 5.252 -11.958 -4.809 1.00 93.44 190 TYR A C 1
ATOM 1586 O O . TYR A 1 190 ? 5.059 -13.153 -4.572 1.00 93.44 190 TYR A O 1
ATOM 1594 N N . GLU A 1 191 ? 5.314 -11.062 -3.840 1.00 93.88 191 GLU A N 1
ATOM 1595 C CA . GLU A 1 191 ? 4.823 -11.319 -2.499 1.00 93.88 191 GLU A CA 1
ATOM 1596 C C . GLU A 1 191 ? 3.296 -11.388 -2.486 1.00 93.88 191 GLU A C 1
ATOM 1598 O O . GLU A 1 191 ? 2.589 -10.569 -3.063 1.00 93.88 191 GLU A O 1
ATOM 1603 N N . ARG A 1 192 ? 2.759 -12.372 -1.786 1.00 93.19 192 ARG A N 1
ATOM 1604 C CA . ARG A 1 192 ? 1.332 -12.537 -1.582 1.00 93.19 192 ARG A CA 1
ATOM 1605 C C . ARG A 1 192 ? 1.065 -12.501 -0.097 1.00 93.19 192 ARG A C 1
ATOM 1607 O O . ARG A 1 192 ? 1.654 -13.280 0.647 1.00 93.19 192 ARG A O 1
ATOM 1614 N N . LEU A 1 193 ? 0.102 -11.688 0.319 1.00 93.12 193 LEU A N 1
ATOM 1615 C CA . LEU A 1 193 ? -0.490 -11.848 1.636 1.00 93.12 193 LEU A CA 1
ATOM 1616 C C . LEU A 1 193 ? -1.658 -12.849 1.573 1.00 93.12 193 LEU A C 1
ATOM 1618 O O . LEU A 1 193 ? -2.662 -12.579 0.903 1.00 93.12 193 LEU A O 1
ATOM 1622 N N . PRO A 1 194 ? -1.580 -14.014 2.243 1.00 90.69 194 PRO A N 1
ATOM 1623 C CA . PRO A 1 194 ? -2.714 -14.921 2.331 1.00 90.69 194 PRO A CA 1
ATOM 1624 C C . PRO A 1 194 ? -3.830 -14.296 3.173 1.00 90.69 194 PRO A C 1
ATOM 1626 O O . PRO A 1 194 ? -3.634 -13.926 4.325 1.00 90.69 194 PRO A O 1
ATOM 1629 N N . LEU A 1 195 ? -5.029 -14.219 2.597 1.00 87.81 195 LEU A N 1
ATOM 1630 C CA . LEU A 1 195 ? -6.245 -13.771 3.282 1.00 87.81 195 LEU A CA 1
ATOM 1631 C C . LEU A 1 195 ? -7.306 -14.883 3.199 1.00 87.81 195 LEU A C 1
ATOM 1633 O O . LEU A 1 195 ? -8.253 -14.765 2.405 1.00 87.81 195 LEU A O 1
ATOM 1637 N N . PRO A 1 196 ? -7.116 -16.011 3.914 1.00 84.88 196 PRO A N 1
ATOM 1638 C CA . PRO A 1 196 ? -8.004 -17.165 3.823 1.00 84.88 196 PRO A CA 1
ATOM 1639 C C . PRO A 1 196 ? -9.391 -16.832 4.382 1.00 84.88 196 PRO A C 1
ATOM 1641 O O . PRO A 1 196 ? -9.524 -16.286 5.474 1.00 84.88 196 PRO A O 1
ATOM 1644 N N . ARG A 1 197 ? -10.451 -17.200 3.647 1.00 81.44 197 ARG A N 1
ATOM 1645 C CA . ARG A 1 197 ? -11.848 -16.854 3.992 1.00 81.44 197 ARG A CA 1
ATOM 1646 C C . ARG A 1 197 ? -12.294 -17.356 5.370 1.00 81.44 197 ARG A C 1
ATOM 1648 O O . ARG A 1 197 ? -13.171 -16.746 5.968 1.00 81.44 197 ARG A O 1
ATOM 1655 N N . LYS A 1 198 ? -11.713 -18.461 5.853 1.00 84.44 198 LYS A N 1
ATOM 1656 C CA . LYS A 1 198 ? -12.018 -19.030 7.176 1.00 84.44 198 LYS A CA 1
ATOM 1657 C C . LYS A 1 198 ? -11.520 -18.147 8.327 1.00 84.44 198 LYS A C 1
ATOM 1659 O O . LYS A 1 198 ? -12.114 -18.172 9.395 1.00 84.44 198 LYS A O 1
ATOM 1664 N N . GLU A 1 199 ? -10.473 -17.354 8.100 1.00 86.06 199 GLU A N 1
ATOM 1665 C CA . GLU A 1 199 ? -9.846 -16.503 9.124 1.00 86.06 199 GLU A CA 1
ATOM 1666 C C . GLU A 1 199 ? -10.129 -15.015 8.894 1.00 86.06 199 GLU A C 1
ATOM 1668 O O . GLU A 1 199 ? -10.129 -14.223 9.835 1.00 86.06 199 GLU A O 1
ATOM 1673 N N . ARG A 1 200 ? -10.365 -14.623 7.635 1.00 89.56 200 ARG A N 1
ATOM 1674 C CA . ARG A 1 200 ? -10.552 -13.233 7.220 1.00 89.56 200 ARG A CA 1
ATOM 1675 C C . ARG A 1 200 ? -11.850 -13.058 6.441 1.00 89.56 200 ARG A C 1
ATOM 1677 O O . ARG A 1 200 ? -11.983 -13.543 5.312 1.00 89.56 200 ARG A O 1
ATOM 1684 N N . LYS A 1 201 ? -12.792 -12.296 7.003 1.00 93.00 201 LYS A N 1
ATOM 1685 C CA . LYS A 1 201 ? -14.006 -11.881 6.294 1.00 93.00 201 LYS A CA 1
ATOM 1686 C C . LYS A 1 201 ? -13.681 -10.677 5.415 1.00 93.00 201 LYS A C 1
ATOM 1688 O O . LYS A 1 201 ? -13.453 -9.581 5.916 1.00 93.00 201 LYS A O 1
ATOM 1693 N N . LYS A 1 202 ? -13.675 -10.884 4.099 1.00 93.31 202 LYS A N 1
ATOM 1694 C CA . LYS A 1 202 ? -13.429 -9.811 3.130 1.00 93.31 202 LYS A CA 1
ATOM 1695 C C . LYS A 1 202 ? -14.667 -8.931 2.983 1.00 93.31 202 LYS A C 1
ATOM 1697 O O . LYS A 1 202 ? -15.763 -9.445 2.763 1.00 93.31 202 LYS A O 1
ATOM 1702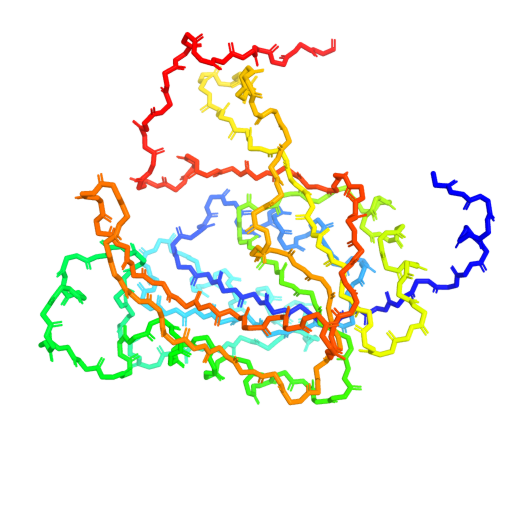 N N . ILE A 1 203 ? -14.473 -7.625 3.087 1.00 92.88 203 ILE A N 1
ATOM 1703 C CA . ILE A 1 203 ? -15.483 -6.595 2.854 1.00 92.88 203 ILE A CA 1
ATOM 1704 C C . ILE A 1 203 ? -14.942 -5.711 1.736 1.00 92.88 203 ILE A C 1
ATOM 1706 O O . ILE A 1 203 ? -13.841 -5.184 1.855 1.00 92.88 203 ILE A O 1
ATOM 1710 N N . LEU A 1 204 ? -15.688 -5.579 0.644 1.00 91.31 204 LEU A N 1
ATOM 1711 C CA . LEU A 1 204 ? -15.297 -4.701 -0.456 1.00 91.31 204 LEU A CA 1
ATOM 1712 C C . LEU A 1 204 ? -15.604 -3.255 -0.066 1.00 91.31 204 LEU A C 1
ATOM 1714 O O . LEU A 1 204 ? -16.728 -2.939 0.338 1.00 91.31 204 LEU A O 1
ATOM 1718 N N . GLY A 1 205 ? -14.577 -2.413 -0.100 1.00 89.44 205 GLY A N 1
ATOM 1719 C CA . GLY A 1 205 ? -14.684 -0.999 0.210 1.00 89.44 205 GLY A CA 1
ATOM 1720 C C . GLY A 1 205 ? -15.276 -0.193 -0.944 1.00 89.44 205 GLY A C 1
ATOM 1721 O O . GLY A 1 205 ? -15.299 -0.623 -2.091 1.00 89.44 205 GLY A O 1
ATOM 1722 N N . ILE A 1 206 ? -15.730 1.022 -0.640 1.00 90.19 206 ILE A N 1
ATOM 1723 C CA . ILE A 1 206 ? -15.905 2.046 -1.673 1.00 90.19 206 ILE A CA 1
ATOM 1724 C C . ILE A 1 206 ? -14.543 2.431 -2.264 1.00 90.19 206 ILE A C 1
ATOM 1726 O O . ILE A 1 206 ? -13.513 2.310 -1.600 1.00 90.19 206 ILE A O 1
ATOM 1730 N N . CYS A 1 207 ? -14.539 2.945 -3.492 1.00 90.19 207 CYS A N 1
ATOM 1731 C CA . CYS A 1 207 ? -13.333 3.526 -4.067 1.00 90.19 207 CYS A CA 1
ATOM 1732 C C . CYS A 1 207 ? -12.922 4.773 -3.273 1.00 90.19 207 CYS A C 1
ATOM 1734 O O . CYS A 1 207 ? -13.715 5.704 -3.134 1.00 90.19 207 CYS A O 1
ATOM 1736 N N . SER A 1 208 ? -11.692 4.787 -2.758 1.00 90.62 208 SER A N 1
ATOM 1737 C CA . SER A 1 208 ? -11.197 5.859 -1.881 1.00 90.62 208 SER A CA 1
ATOM 1738 C C . SER A 1 208 ? -9.903 6.505 -2.347 1.00 90.62 208 SER A C 1
ATOM 1740 O O . SER A 1 208 ? -9.414 7.413 -1.680 1.00 90.62 208 SER A O 1
ATOM 1742 N N . ASN A 1 209 ? -9.307 6.018 -3.432 1.00 91.81 209 ASN A N 1
ATOM 1743 C CA . ASN A 1 209 ? -8.016 6.507 -3.888 1.00 91.81 209 ASN A CA 1
ATOM 1744 C C . ASN A 1 209 ? -7.865 6.444 -5.406 1.00 91.81 209 ASN A C 1
ATOM 1746 O O . ASN A 1 209 ? -8.454 5.598 -6.090 1.00 91.81 209 ASN A O 1
ATOM 1750 N N . TRP A 1 210 ? -7.033 7.356 -5.891 1.00 91.38 210 TRP A N 1
ATOM 1751 C CA . TRP A 1 210 ? -6.534 7.406 -7.250 1.00 91.38 210 TRP A CA 1
ATOM 1752 C C . TRP A 1 210 ? -5.093 6.917 -7.256 1.00 91.38 210 TRP A C 1
ATOM 1754 O O . TRP A 1 210 ? -4.264 7.403 -6.491 1.00 91.38 210 TRP A O 1
ATOM 1764 N N . ASN A 1 211 ? -4.812 5.952 -8.115 1.00 88.81 211 ASN A N 1
ATOM 1765 C CA . ASN A 1 211 ? -3.512 5.328 -8.273 1.00 88.81 211 ASN A CA 1
ATOM 1766 C C . ASN A 1 211 ? -2.857 5.817 -9.568 1.00 88.81 211 ASN A C 1
ATOM 1768 O O . ASN A 1 211 ? -3.513 5.816 -10.609 1.00 88.81 211 ASN A O 1
ATOM 1772 N N . PHE A 1 212 ? -1.576 6.175 -9.520 1.00 84.62 212 PHE A N 1
ATOM 1773 C CA . PHE A 1 212 ? -0.817 6.744 -10.637 1.00 84.62 212 PHE A CA 1
ATOM 1774 C C . PHE A 1 212 ? 0.284 5.784 -11.128 1.00 84.62 212 PHE A C 1
ATOM 1776 O O . PHE A 1 212 ? 1.475 6.093 -11.037 1.00 84.62 212 PHE A O 1
ATOM 1783 N N . PRO A 1 213 ? -0.077 4.618 -11.702 1.00 71.94 213 PRO A N 1
ATOM 1784 C CA . PRO A 1 213 ? 0.879 3.551 -12.003 1.00 71.94 213 PRO A CA 1
ATOM 1785 C C . PRO A 1 213 ? 1.924 3.917 -13.068 1.00 71.94 213 PRO A C 1
ATOM 1787 O O . PRO A 1 213 ? 2.982 3.291 -13.095 1.00 71.94 213 PRO A O 1
ATOM 1790 N N . VAL A 1 214 ? 1.629 4.891 -13.939 1.00 60.28 214 VAL A N 1
ATOM 1791 C CA . VAL A 1 214 ? 2.477 5.298 -15.081 1.00 60.28 214 VAL A CA 1
ATOM 1792 C C . VAL A 1 214 ? 3.464 6.413 -14.721 1.00 60.28 214 VAL A C 1
ATOM 1794 O O . VAL A 1 214 ? 4.459 6.617 -15.409 1.00 60.28 214 VAL A O 1
ATOM 1797 N N . VAL A 1 215 ? 3.267 7.104 -13.592 1.00 58.19 215 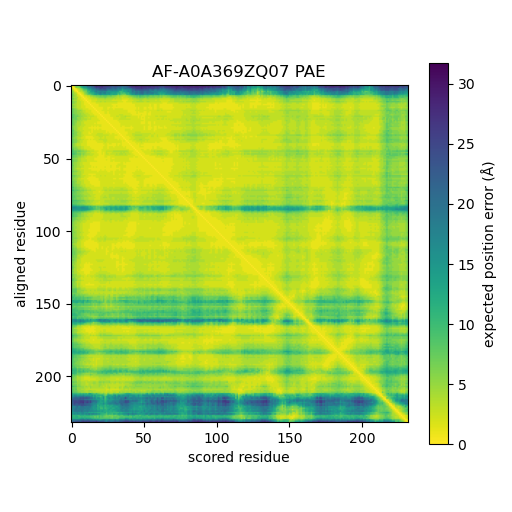VAL A N 1
ATOM 1798 C CA . VAL A 1 215 ? 4.266 8.074 -13.102 1.00 58.19 215 VAL A CA 1
ATOM 1799 C C . VAL A 1 215 ? 5.567 7.359 -12.699 1.00 58.19 215 VAL A C 1
ATOM 1801 O O . VAL A 1 215 ? 6.652 7.949 -12.754 1.00 58.19 215 VAL A O 1
ATOM 1804 N N . LYS A 1 216 ? 5.475 6.059 -12.385 1.00 55.88 216 LYS A N 1
ATOM 1805 C CA . LYS A 1 216 ? 6.625 5.164 -12.26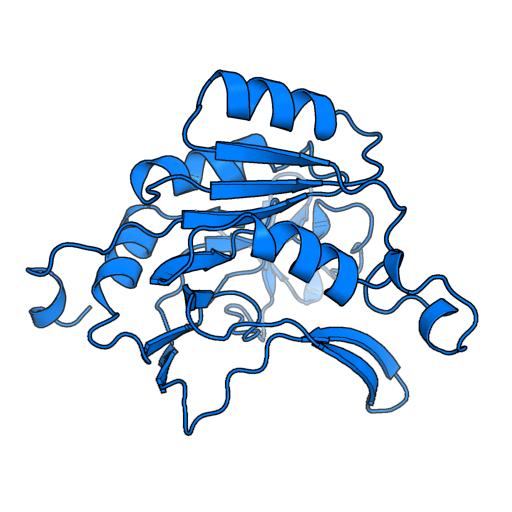0 1.00 55.88 216 LYS A CA 1
ATOM 1806 C C . LYS A 1 216 ? 7.162 4.866 -13.652 1.00 55.88 216 LYS A C 1
ATOM 1808 O O . LYS A 1 216 ? 6.451 4.302 -14.479 1.00 55.88 216 LYS A O 1
ATOM 1813 N N . ASN A 1 217 ? 8.450 5.120 -13.868 1.00 47.53 217 ASN A N 1
ATOM 1814 C CA . ASN A 1 217 ? 9.165 4.929 -15.143 1.00 47.53 217 ASN A CA 1
ATOM 1815 C C . ASN A 1 217 ? 9.103 3.489 -15.736 1.00 47.53 217 ASN A C 1
ATOM 1817 O O . ASN A 1 217 ? 9.767 3.206 -16.725 1.00 47.53 217 ASN A O 1
ATOM 1821 N N . ARG A 1 218 ? 8.372 2.549 -15.118 1.00 48.31 218 ARG A N 1
ATOM 1822 C CA . ARG A 1 218 ? 8.290 1.123 -15.471 1.00 48.31 218 ARG A CA 1
ATOM 1823 C C . ARG A 1 218 ? 7.018 0.694 -16.206 1.00 48.31 218 ARG A C 1
ATOM 1825 O O . ARG A 1 218 ? 6.972 -0.455 -16.638 1.00 48.31 218 ARG A O 1
ATOM 1832 N N . ARG A 1 219 ? 5.988 1.537 -16.310 1.00 53.28 219 ARG A N 1
ATOM 1833 C CA . ARG A 1 219 ? 4.704 1.180 -16.942 1.00 53.28 219 ARG A CA 1
ATOM 1834 C C . ARG A 1 219 ? 4.279 2.263 -17.924 1.00 53.28 219 ARG A C 1
ATOM 1836 O O . ARG A 1 219 ? 3.474 3.109 -17.574 1.00 53.28 219 ARG A O 1
ATOM 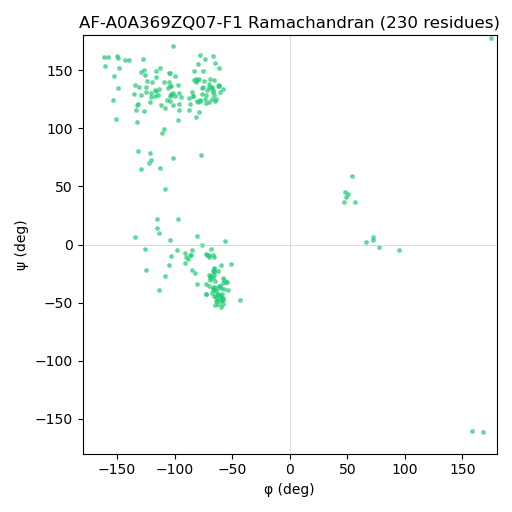1843 N N . ASP A 1 220 ? 4.844 2.237 -19.126 1.00 55.62 220 ASP A N 1
ATOM 1844 C CA . ASP A 1 220 ? 4.438 3.107 -20.239 1.00 55.62 220 ASP A CA 1
ATOM 1845 C C . ASP A 1 220 ? 3.698 2.296 -21.319 1.00 55.62 220 ASP A C 1
ATOM 1847 O O . ASP A 1 220 ? 4.042 2.294 -22.495 1.00 55.62 220 ASP A O 1
ATOM 1851 N N . ASP A 1 221 ? 2.734 1.479 -20.889 1.00 61.34 221 ASP A N 1
ATOM 1852 C CA . ASP A 1 221 ? 1.958 0.576 -21.748 1.00 61.34 221 ASP A CA 1
ATOM 1853 C C . ASP A 1 221 ? 0.533 1.080 -22.023 1.00 61.34 221 ASP A C 1
ATOM 1855 O O . ASP A 1 221 ? -0.259 0.396 -22.678 1.00 61.34 221 ASP A O 1
ATOM 1859 N N . PHE A 1 222 ? 0.189 2.280 -21.546 1.00 65.44 222 PHE A N 1
ATOM 1860 C CA . PHE A 1 222 ? -1.138 2.844 -21.744 1.00 65.44 222 PHE A CA 1
ATOM 1861 C C . PHE A 1 222 ? -1.342 3.285 -23.192 1.00 65.44 222 PHE A C 1
ATOM 1863 O O . PHE A 1 222 ? -0.655 4.165 -23.709 1.00 65.44 222 PHE A O 1
ATOM 1870 N N . LYS A 1 223 ? -2.360 2.719 -23.835 1.00 70.38 223 LYS A N 1
ATOM 1871 C CA . LYS A 1 223 ? -2.818 3.166 -25.146 1.00 70.38 223 LYS A CA 1
ATOM 1872 C C . LYS A 1 223 ? -3.960 4.148 -24.960 1.00 70.38 223 LYS A C 1
ATOM 1874 O O . LYS A 1 223 ? -4.963 3.835 -24.324 1.00 70.38 223 LYS A O 1
ATOM 1879 N N . LYS A 1 224 ? -3.835 5.327 -25.568 1.00 67.69 224 LYS A N 1
ATOM 1880 C CA . LYS A 1 224 ? -4.844 6.393 -25.494 1.00 67.69 224 LYS A CA 1
ATOM 1881 C C . LYS A 1 224 ? -6.247 5.931 -25.911 1.00 67.69 224 LYS A C 1
ATOM 1883 O O . LYS A 1 224 ? -7.223 6.392 -25.326 1.00 67.69 224 LYS A O 1
ATOM 1888 N N . ASP A 1 225 ? -6.338 4.990 -26.850 1.00 75.25 225 ASP A N 1
ATOM 1889 C CA . ASP A 1 225 ? -7.604 4.415 -27.330 1.00 75.25 225 ASP A CA 1
ATOM 1890 C C . ASP A 1 225 ? -8.343 3.582 -26.265 1.00 75.25 225 ASP A C 1
ATOM 1892 O O . ASP A 1 225 ? -9.569 3.452 -26.313 1.00 75.25 225 ASP A O 1
ATOM 1896 N N . ASP A 1 226 ? -7.623 3.075 -25.259 1.00 74.00 226 ASP A N 1
ATOM 1897 C CA . ASP A 1 226 ? -8.193 2.355 -24.114 1.00 74.00 226 ASP A CA 1
ATOM 1898 C C . ASP A 1 226 ? -8.672 3.313 -23.001 1.00 74.00 226 ASP A C 1
ATOM 1900 O O . ASP A 1 226 ? -9.272 2.888 -22.002 1.00 74.00 226 ASP A O 1
ATOM 1904 N N . GLY A 1 227 ? -8.430 4.617 -23.180 1.00 76.94 227 GLY A N 1
ATOM 1905 C CA . GLY A 1 227 ? -8.676 5.686 -22.224 1.00 76.94 227 GLY A CA 1
ATOM 1906 C C . GLY A 1 227 ? -9.991 6.432 -22.413 1.00 76.94 227 GLY A C 1
ATOM 1907 O O . GLY A 1 227 ? -10.348 6.852 -23.511 1.00 76.94 227 GLY A O 1
ATOM 1908 N N . VAL A 1 228 ? -10.678 6.707 -21.307 1.00 83.00 228 VAL A N 1
ATOM 1909 C CA . VAL A 1 228 ? -11.714 7.743 -21.233 1.00 83.00 228 VAL A CA 1
ATOM 1910 C C . VAL A 1 228 ? -11.105 8.966 -20.563 1.00 83.00 228 VAL A C 1
ATOM 1912 O O . VAL A 1 228 ? -10.644 8.879 -19.426 1.00 83.00 228 VAL A O 1
ATOM 1915 N N . LEU A 1 229 ? -11.094 10.095 -21.275 1.00 86.69 229 LEU A N 1
ATOM 1916 C CA . LEU A 1 229 ? -10.655 11.380 -20.736 1.00 86.69 229 LEU A CA 1
ATOM 1917 C C . LEU A 1 229 ? -11.592 11.806 -19.600 1.00 86.69 229 LEU A C 1
ATOM 1919 O O . LEU A 1 229 ? -12.802 11.918 -19.813 1.00 86.69 229 LEU A O 1
ATOM 1923 N N . LEU A 1 230 ? -11.028 12.075 -18.425 1.00 82.31 230 LEU A N 1
ATOM 1924 C CA . LEU A 1 230 ? -11.751 12.739 -17.350 1.00 82.31 230 LEU A CA 1
ATOM 1925 C C . LEU A 1 230 ? -11.975 14.196 -17.758 1.00 82.31 230 LEU A C 1
ATOM 1927 O O . LEU A 1 230 ? -11.031 14.909 -18.096 1.00 82.31 230 LEU A O 1
ATOM 1931 N N . LYS A 1 231 ? -13.243 14.596 -17.788 1.00 78.50 231 LYS A N 1
ATOM 1932 C CA . LYS A 1 231 ? -13.667 15.984 -17.960 1.00 78.50 231 LYS A CA 1
ATOM 1933 C C . LYS A 1 231 ? -14.120 16.499 -16.597 1.00 78.50 231 LYS A C 1
ATOM 1935 O O . LYS A 1 231 ? -14.615 15.694 -15.806 1.00 78.50 231 LYS A O 1
ATOM 1940 N N . ASP A 1 232 ? -13.911 17.789 -16.370 1.00 56.00 232 ASP A N 1
ATOM 1941 C CA . ASP A 1 232 ? -14.370 18.503 -15.174 1.00 56.00 232 ASP A CA 1
ATOM 1942 C C . ASP A 1 232 ? -15.891 18.388 -14.978 1.00 56.00 232 ASP A C 1
ATOM 1944 O O . ASP A 1 232 ? -16.625 18.370 -16.000 1.00 56.00 232 ASP A O 1
#

Solvent-accessible surface area (backbone atoms only — not comparable to full-atom values): 12941 Å² total; per-residue (Å²): 128,68,79,79,43,78,78,47,78,49,57,58,26,31,35,46,31,57,46,63,58,35,56,92,35,33,64,58,16,54,62,36,46,51,90,54,42,66,29,29,35,41,25,32,39,88,50,84,66,56,30,58,63,50,48,53,55,48,24,69,76,40,70,55,32,44,74,40,79,47,97,49,68,67,56,61,73,50,45,70,62,70,79,50,89,75,68,62,69,64,24,32,50,20,46,49,51,40,62,47,52,72,71,49,72,71,80,35,46,33,29,56,47,55,36,46,32,40,42,43,52,72,48,46,45,53,52,34,28,64,66,85,49,73,40,34,27,37,32,46,24,28,28,55,42,44,78,56,97,94,40,45,24,31,40,69,92,58,46,65,42,74,80,75,81,30,37,38,38,45,38,63,96,76,66,52,39,76,45,70,54,73,55,98,88,42,69,43,34,41,55,38,71,81,72,54,69,93,67,27,49,77,40,83,43,71,72,25,33,43,30,38,68,47,81,40,98,84,42,89,77,83,54,72,90,50,42,41,75,66,73,134

Secondary structure (DSSP, 8-state):
--TTTTTSPPP-PEEEEEESS-TTTHHHHHHHHGGG-SEEEEEE-S--SSHHHHHHHHHHH-TTEEEEE-SSPPPPTT-GGGGSS-S-GGGSHHHHHHHHHTTSPTTSEEEEEETTEEE-HHHHHHHTT---STTEEEEEEEEEEEEETTEEEEESS-SSB--SSSEEEE-SS---EEEEEEETTEEEEEEE----TTT-EEEEEEEEEEE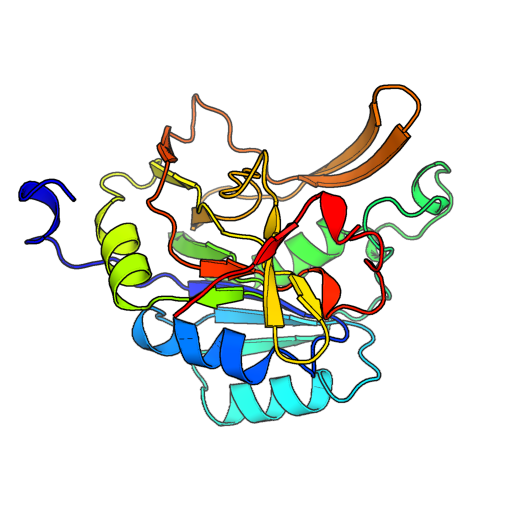-TTTSTT-----GGGEEEP--

Radius of gyration: 17.87 Å; Cα contacts (8 Å, |Δi|>4): 455; chains: 1; bounding box: 47×39×45 Å

Foldseek 3Di:
DPPVLVPDQFFAFAEDEEDAQLVPQQVLQCVQAVVSHQAYEYEYEDHDNCVLVVVVVVCVVVVSYHYHYQPDAADDWLDCPVVDPPDDPCNYALVSSVVRVVPDDAQGKYWYGYSQKRWDHVLVSSQSSPDDDLQEKEQAKEAEWEDDPNWTWTFPPPRIDRPSPTIIHHRDPWGWDWDWDDDPNRTTTHIDTDSDVVRHPYDYGDHTIYGHPVVPVPDPPDDCVRTDIDDD